Protein AF-A0A2H0QJV2-F1 (afdb_monomer_lite)

Foldseek 3Di:
DPPVVVVVVVVVVVVPPPDQPLVRLQVVLLVVLVVCVVVLVLVVNLVSLPVSPDDLQDLSSLLSNLSSLLSQLVDDPVQCVPPQVVQQDPDQLCRLLSLLLRPSQDDDDQCPSSLVSLVVSLCSLQQGPNRPHGFLVVVVVRDPPVSNLVSLVSSLSSLSNSSSNLCVQFQLQANSSAGPRVPDQAQASAQDDDPLLQVLLCVVCVGSSNGSPGHTDVQLVVVDPLSVQLSLLVNLLSVLSSLRSLLSHDDDDDPCPRSVVSSVVLLVQLQVQVVHPDVSSNDNDSVVSSPDDPNSSSSCRSRRVRSSRD

Structure (mmCIF, N/CA/C/O backbone):
data_AF-A0A2H0QJV2-F1
#
_entry.id   AF-A0A2H0QJV2-F1
#
loop_
_atom_site.group_PDB
_atom_site.id
_atom_site.type_symbol
_atom_site.label_atom_id
_atom_site.label_alt_id
_atom_site.label_comp_id
_atom_site.label_asym_id
_atom_site.label_entity_id
_atom_site.label_seq_id
_atom_site.pdbx_PDB_ins_code
_atom_site.Cartn_x
_atom_site.Cartn_y
_atom_site.Cartn_z
_atom_site.occupancy
_atom_site.B_iso_or_equiv
_atom_site.auth_seq_id
_atom_site.auth_comp_id
_atom_site.auth_asym_id
_atom_site.auth_atom_id
_atom_site.pdbx_PDB_model_num
ATOM 1 N N . MET A 1 1 ? -56.508 -7.329 48.143 1.00 48.25 1 MET A N 1
ATOM 2 C CA . MET A 1 1 ? -56.045 -6.424 47.061 1.00 48.25 1 MET A CA 1
ATOM 3 C C . MET A 1 1 ? -54.556 -6.032 47.133 1.00 48.25 1 MET A C 1
ATOM 5 O O . MET A 1 1 ? -54.129 -5.248 46.303 1.00 48.25 1 MET A O 1
ATOM 9 N N . LYS A 1 2 ? -53.738 -6.578 48.056 1.00 47.75 2 LYS A N 1
ATOM 10 C CA . LYS A 1 2 ? -52.310 -6.207 48.200 1.00 47.75 2 LYS A CA 1
ATOM 11 C C . LYS A 1 2 ? -51.319 -7.095 47.426 1.00 47.75 2 LYS A C 1
ATOM 13 O O . LYS A 1 2 ? -50.201 -6.670 47.196 1.00 47.75 2 LYS A O 1
ATOM 18 N N . LEU A 1 3 ? -51.737 -8.281 46.971 1.00 45.06 3 LEU A N 1
ATOM 19 C CA . LEU A 1 3 ? -50.856 -9.247 46.293 1.00 45.06 3 LEU A CA 1
ATOM 20 C C . LEU A 1 3 ? -50.661 -8.968 44.786 1.00 45.06 3 LEU A C 1
ATOM 22 O O . LEU A 1 3 ? -49.689 -9.423 44.195 1.00 45.06 3 LEU A O 1
ATOM 26 N N . LYS A 1 4 ? -51.567 -8.199 44.159 1.00 46.44 4 LYS A N 1
ATOM 27 C CA . LYS A 1 4 ? -51.507 -7.881 42.718 1.00 46.44 4 LYS A CA 1
ATOM 28 C C . LYS A 1 4 ? -50.523 -6.751 42.377 1.00 46.44 4 LYS A C 1
ATOM 30 O O . LYS A 1 4 ? -49.957 -6.777 41.292 1.00 46.44 4 LYS A O 1
ATOM 35 N N . CYS A 1 5 ? -50.265 -5.807 43.289 1.00 51.41 5 CYS A N 1
ATOM 36 C CA . CYS A 1 5 ? -49.299 -4.726 43.039 1.00 51.41 5 CYS A CA 1
ATOM 37 C C . CYS A 1 5 ? -47.837 -5.177 43.195 1.00 51.41 5 CYS A C 1
ATOM 39 O O . CYS A 1 5 ? -46.973 -4.678 42.482 1.00 51.41 5 CYS A O 1
ATOM 41 N N . THR A 1 6 ? -47.548 -6.147 44.069 1.00 54.22 6 THR A N 1
ATOM 42 C CA . THR A 1 6 ? -46.176 -6.639 44.302 1.00 54.22 6 THR A CA 1
ATOM 43 C C . THR A 1 6 ? -45.649 -7.470 43.128 1.00 54.22 6 THR A C 1
ATOM 45 O O . THR A 1 6 ? -44.473 -7.388 42.789 1.00 54.22 6 THR A O 1
ATOM 48 N N . LEU A 1 7 ? -46.532 -8.215 42.455 1.00 52.41 7 LEU A N 1
ATOM 49 C CA . LEU A 1 7 ? -46.199 -9.007 41.264 1.00 52.41 7 LEU A CA 1
ATOM 50 C C . LEU A 1 7 ? -45.962 -8.128 40.025 1.00 52.41 7 LEU A C 1
ATOM 52 O O . LEU A 1 7 ? -45.094 -8.439 39.216 1.00 52.41 7 LEU A O 1
ATOM 56 N N . LEU A 1 8 ? -46.668 -6.996 39.914 1.00 52.66 8 LEU A N 1
ATOM 57 C CA . LEU A 1 8 ? -46.455 -6.026 38.835 1.00 52.66 8 LEU A CA 1
ATOM 58 C C . LEU A 1 8 ? -45.115 -5.278 38.990 1.00 52.66 8 LEU A C 1
ATOM 60 O O . LEU A 1 8 ? -44.446 -5.002 38.000 1.00 52.66 8 LEU A O 1
ATOM 64 N N . PHE A 1 9 ? -44.687 -5.006 40.230 1.00 53.28 9 PHE A N 1
ATOM 65 C CA . PHE A 1 9 ? -43.415 -4.327 40.517 1.00 53.28 9 PHE A CA 1
ATOM 66 C C . PHE A 1 9 ? -42.190 -5.243 40.319 1.00 53.28 9 PHE A C 1
ATOM 68 O O . PHE A 1 9 ? -41.144 -4.784 39.866 1.00 53.28 9 PHE A O 1
ATOM 75 N N . GLY A 1 10 ? -42.327 -6.552 40.576 1.00 56.06 10 GLY A N 1
ATOM 76 C CA . GLY A 1 10 ? -41.292 -7.553 40.270 1.00 56.06 10 GLY A CA 1
ATOM 77 C C . GLY A 1 10 ? -41.125 -7.841 38.770 1.00 56.06 10 GLY A C 1
ATOM 78 O O . GLY A 1 10 ? -40.015 -8.127 38.318 1.00 56.06 10 GLY A O 1
ATOM 79 N N . LEU A 1 11 ? -42.201 -7.704 37.983 1.00 53.75 11 LEU A N 1
ATOM 80 C CA . LEU A 1 11 ? -42.167 -7.863 36.523 1.00 53.75 11 LEU A CA 1
ATOM 81 C C . LEU A 1 11 ? -41.528 -6.651 35.814 1.00 53.75 11 LEU A C 1
ATOM 83 O O . LEU A 1 11 ? -40.844 -6.812 34.809 1.00 53.75 11 LEU A O 1
ATOM 87 N N . LEU A 1 12 ? -41.689 -5.436 36.359 1.00 54.09 12 LEU A N 1
ATOM 88 C CA . LEU A 1 12 ? -41.006 -4.241 35.839 1.00 54.09 12 LEU A CA 1
ATOM 89 C C . LEU A 1 12 ? -39.487 -4.268 36.089 1.00 54.09 12 LEU A C 1
ATOM 91 O O . LEU A 1 12 ? -38.729 -3.780 35.255 1.00 54.09 12 LEU A O 1
ATOM 95 N N . PHE A 1 13 ? -39.028 -4.879 37.187 1.00 54.81 13 PHE A N 1
ATOM 96 C CA . PHE A 1 13 ? -37.593 -5.028 37.479 1.00 54.81 13 PHE A CA 1
ATOM 97 C C . PHE A 1 13 ? -36.901 -6.114 36.642 1.00 54.81 13 PHE A C 1
ATOM 99 O O . PHE A 1 13 ? -35.691 -6.056 36.455 1.00 54.81 13 PHE A O 1
ATOM 106 N N . SER A 1 14 ? -37.650 -7.076 36.095 1.00 50.66 14 SER A N 1
ATOM 107 C CA . SER A 1 14 ? -37.108 -8.116 35.204 1.00 50.66 14 SER A CA 1
ATOM 108 C C . SER A 1 14 ? -36.988 -7.664 33.741 1.00 50.66 14 SER A C 1
ATOM 110 O O . SER A 1 14 ? -36.306 -8.318 32.955 1.00 50.66 14 SER A O 1
ATOM 112 N N . LEU A 1 15 ? -37.579 -6.515 33.384 1.00 50.22 15 LEU A N 1
ATOM 113 C CA . LEU A 1 15 ? -37.383 -5.849 32.090 1.00 50.22 15 LEU A CA 1
ATOM 114 C C . LEU A 1 15 ? -36.175 -4.893 32.085 1.00 50.22 15 LEU A C 1
ATOM 116 O O . LEU A 1 15 ? -35.698 -4.525 31.015 1.00 50.22 15 LEU A O 1
ATOM 120 N N . LEU A 1 16 ? -35.615 -4.565 33.256 1.00 50.91 16 LEU A N 1
ATOM 121 C CA . LEU A 1 16 ? -34.292 -3.943 33.408 1.00 50.91 16 LEU A CA 1
ATOM 122 C C . LEU A 1 16 ? -33.198 -5.022 33.392 1.00 50.91 16 LEU A C 1
ATOM 124 O O . LEU A 1 16 ? -32.362 -5.105 34.288 1.00 50.91 16 LEU A O 1
ATOM 128 N N . SER A 1 17 ? -33.243 -5.892 32.381 1.00 46.88 17 SER A N 1
ATOM 129 C CA . SER A 1 17 ? -32.180 -6.854 32.107 1.00 46.88 17 SER A CA 1
ATOM 130 C C . SER A 1 17 ? -30.835 -6.120 32.074 1.00 46.88 17 SER A C 1
ATOM 132 O O . SER A 1 17 ? -30.592 -5.298 31.192 1.00 46.88 17 SER A O 1
ATOM 134 N N . CYS A 1 18 ? -29.963 -6.429 33.039 1.00 56.84 18 CYS A N 1
ATOM 135 C CA . CYS A 1 18 ? -28.553 -6.037 33.105 1.00 56.84 18 CYS A CA 1
ATOM 136 C C . CYS A 1 18 ? -27.714 -6.697 31.988 1.00 56.84 18 CYS A C 1
ATOM 138 O O . CYS A 1 18 ? -26.641 -7.242 32.242 1.00 56.84 18 CYS A O 1
ATOM 140 N N . GLY A 1 19 ? -28.204 -6.712 30.749 1.00 58.69 19 GLY A N 1
ATOM 141 C CA . GLY A 1 19 ? -27.398 -7.065 29.591 1.00 58.69 19 GLY A CA 1
ATOM 142 C C . GLY A 1 19 ? -26.447 -5.916 29.274 1.00 58.69 19 GLY A C 1
ATOM 143 O O . GLY A 1 19 ? -26.874 -4.764 29.219 1.00 58.69 19 GLY A O 1
ATOM 144 N N . ALA A 1 20 ? -25.162 -6.215 29.056 1.00 69.12 20 ALA A N 1
ATOM 145 C CA . ALA A 1 20 ? -24.225 -5.224 28.533 1.00 69.12 20 ALA A CA 1
ATOM 146 C C . ALA A 1 20 ? -24.828 -4.570 27.279 1.00 69.12 20 ALA A C 1
ATOM 148 O O . ALA A 1 20 ? -25.315 -5.277 26.387 1.00 69.12 20 ALA A O 1
ATOM 149 N N . SER A 1 21 ? -24.814 -3.235 27.222 1.00 85.19 21 SER A N 1
ATOM 150 C CA . SER A 1 21 ? -25.291 -2.505 26.047 1.00 85.19 21 SER A CA 1
ATOM 151 C C . SER A 1 21 ? -24.511 -2.946 24.805 1.00 85.19 21 SER A C 1
ATOM 153 O O . SER A 1 21 ? -23.374 -3.413 24.905 1.00 85.19 21 SER A O 1
ATOM 155 N N . ASN A 1 22 ? -25.098 -2.792 23.616 1.00 87.88 22 ASN A N 1
ATOM 156 C CA . ASN A 1 22 ? -24.396 -3.117 22.368 1.00 87.88 22 ASN A CA 1
ATOM 157 C C . ASN A 1 22 ? -23.064 -2.361 22.260 1.00 87.88 22 ASN A C 1
ATOM 159 O O . ASN A 1 22 ? -22.055 -2.938 21.869 1.00 87.88 22 ASN A O 1
ATOM 163 N N . GLU A 1 23 ? -23.036 -1.105 22.705 1.00 90.62 23 GLU A N 1
ATOM 164 C CA . GLU A 1 23 ? -21.814 -0.307 22.771 1.00 90.62 23 GLU A CA 1
ATOM 165 C C . GLU A 1 23 ? -20.764 -0.921 23.711 1.00 90.62 23 GLU A C 1
ATOM 167 O O . GLU A 1 23 ? -19.587 -0.994 23.359 1.00 90.62 23 GLU A O 1
ATOM 172 N N . GLN A 1 24 ? -21.177 -1.417 24.881 1.00 92.50 24 GLN A N 1
ATOM 173 C CA . GLN A 1 24 ? -20.267 -2.071 25.821 1.00 92.50 24 GLN A CA 1
ATOM 174 C C . GLN A 1 24 ? -19.713 -3.386 25.260 1.00 92.50 24 GLN A C 1
ATOM 176 O O . GLN A 1 24 ? -18.537 -3.681 25.456 1.00 92.50 24 GLN A O 1
ATOM 181 N N . LYS A 1 25 ? -20.528 -4.156 24.528 1.00 94.19 25 LYS A N 1
ATOM 182 C CA . LYS A 1 25 ? -20.073 -5.377 23.845 1.00 94.19 25 LYS A CA 1
ATOM 183 C C . LYS A 1 25 ? -19.025 -5.067 22.780 1.00 94.19 25 LYS A C 1
ATOM 185 O O . LYS A 1 25 ? -17.995 -5.729 22.748 1.00 94.19 25 LYS A O 1
ATOM 190 N N . ILE A 1 26 ? -19.253 -4.035 21.965 1.00 97.12 26 ILE A N 1
ATOM 191 C CA . ILE A 1 26 ? -18.293 -3.594 20.943 1.00 97.12 26 ILE A CA 1
ATOM 192 C C . ILE A 1 26 ? -16.978 -3.155 21.596 1.00 97.12 26 ILE A C 1
ATOM 194 O O . ILE A 1 26 ? -15.913 -3.583 21.163 1.00 97.12 26 ILE A O 1
ATOM 198 N N . LYS A 1 27 ? -17.033 -2.344 22.662 1.00 97.00 27 LYS A N 1
ATOM 199 C CA . LYS A 1 27 ? -15.830 -1.915 23.397 1.00 97.00 27 LYS A CA 1
ATOM 200 C C . LYS A 1 27 ? -15.050 -3.103 23.963 1.00 97.00 27 LYS A C 1
ATOM 202 O O . LYS A 1 27 ? -13.842 -3.170 23.763 1.00 97.00 27 LYS A O 1
ATOM 207 N N . ASN A 1 28 ? -15.738 -4.051 24.598 1.00 97.06 28 ASN A N 1
ATOM 208 C CA . ASN A 1 28 ? -15.111 -5.255 25.140 1.00 97.06 28 ASN A CA 1
ATOM 209 C C . ASN A 1 28 ? -14.465 -6.114 24.040 1.00 97.06 28 ASN A C 1
ATOM 211 O O . ASN A 1 28 ? -13.333 -6.552 24.195 1.00 97.06 28 ASN A O 1
ATOM 215 N N . SER A 1 29 ? -15.150 -6.301 22.909 1.00 98.25 29 SER A N 1
ATOM 216 C CA . SER A 1 29 ? -14.620 -7.041 21.756 1.00 98.25 29 SER A CA 1
ATOM 217 C C . SER A 1 29 ? -13.355 -6.386 21.187 1.00 98.25 29 SER A C 1
ATOM 219 O O . SER A 1 29 ? -12.359 -7.065 20.947 1.00 98.25 29 SER A O 1
ATOM 221 N N . ILE A 1 30 ? -13.328 -5.052 21.079 1.00 98.44 30 ILE A N 1
ATOM 222 C CA . ILE A 1 30 ? -12.124 -4.300 20.692 1.00 98.44 30 ILE A CA 1
ATOM 223 C C . ILE A 1 30 ? -10.978 -4.541 21.687 1.00 98.44 30 ILE A C 1
ATOM 225 O O . ILE A 1 30 ? -9.838 -4.751 21.277 1.00 98.44 30 ILE A O 1
ATOM 229 N N . GLU A 1 31 ? -11.240 -4.506 22.992 1.00 98.06 31 GLU A N 1
ATOM 230 C CA . GLU A 1 31 ? -10.214 -4.733 24.021 1.00 98.06 31 GLU A CA 1
ATOM 231 C C . GLU A 1 31 ? -9.650 -6.160 23.978 1.00 98.06 31 GLU A C 1
ATOM 233 O O . GLU A 1 31 ? -8.430 -6.340 23.985 1.00 98.06 31 GLU A O 1
ATOM 238 N N . VAL A 1 32 ? -10.519 -7.167 23.858 1.00 98.25 32 VAL A N 1
ATOM 239 C CA . VAL A 1 32 ? -10.117 -8.573 23.714 1.00 98.25 32 VAL A CA 1
ATOM 240 C C . VAL A 1 32 ? -9.310 -8.774 22.431 1.00 98.25 32 VAL A C 1
ATOM 242 O O . VAL A 1 32 ? -8.239 -9.380 22.473 1.00 98.25 32 VAL A O 1
ATOM 245 N N . ALA A 1 33 ? -9.759 -8.213 21.307 1.00 98.31 33 ALA A N 1
ATOM 246 C CA . ALA A 1 33 ? -9.036 -8.277 20.043 1.00 98.31 33 ALA A CA 1
ATOM 247 C C . ALA A 1 33 ? -7.637 -7.651 20.149 1.00 98.31 33 ALA A C 1
ATOM 249 O O . ALA A 1 33 ? -6.664 -8.274 19.735 1.00 98.31 33 ALA A O 1
ATOM 250 N N . ASN A 1 34 ? -7.491 -6.480 20.777 1.00 97.38 34 ASN A N 1
ATOM 251 C CA . ASN A 1 34 ? -6.175 -5.866 20.993 1.00 97.38 34 ASN A CA 1
ATOM 252 C C . ASN A 1 34 ? -5.248 -6.743 21.859 1.00 97.38 34 ASN A C 1
ATOM 254 O O . ASN A 1 34 ? -4.055 -6.851 21.572 1.00 97.38 34 ASN A O 1
ATOM 258 N N . ASN A 1 35 ? -5.782 -7.424 22.880 1.00 97.00 35 ASN A N 1
ATOM 259 C CA . ASN A 1 35 ? -5.007 -8.388 23.666 1.00 97.00 35 ASN A CA 1
ATOM 260 C C . ASN A 1 35 ? -4.528 -9.565 22.796 1.00 97.00 35 ASN A C 1
ATOM 262 O O . ASN A 1 35 ? -3.342 -9.899 22.795 1.00 97.00 35 ASN A O 1
ATOM 266 N N . LEU A 1 36 ? -5.413 -10.140 21.981 1.00 97.62 36 LEU A N 1
ATOM 267 C CA . LEU A 1 36 ? -5.070 -11.218 21.048 1.00 97.62 36 LEU A CA 1
ATOM 268 C C . LEU A 1 36 ? -3.978 -10.788 20.053 1.00 97.62 36 LEU A C 1
ATOM 270 O O . LEU A 1 36 ? -3.036 -11.543 19.802 1.00 97.62 36 LEU A O 1
ATOM 274 N N . LEU A 1 37 ? -4.037 -9.551 19.551 1.00 96.06 37 LEU A N 1
ATOM 275 C CA . LEU A 1 37 ? -3.018 -9.001 18.652 1.00 96.06 37 LEU A CA 1
ATOM 276 C C . LEU A 1 37 ? -1.642 -8.865 19.313 1.00 96.06 37 LEU A C 1
ATOM 278 O O . LEU A 1 37 ? -0.636 -9.111 18.649 1.00 96.06 37 LEU A O 1
ATOM 282 N N . SER A 1 38 ? -1.575 -8.594 20.621 1.00 93.31 38 SER A N 1
ATOM 283 C CA . SER A 1 38 ? -0.296 -8.548 21.353 1.00 93.31 38 SER A CA 1
ATOM 284 C C . SER A 1 38 ? 0.466 -9.883 21.345 1.00 93.31 38 SER A C 1
ATOM 286 O O . SER A 1 38 ? 1.683 -9.909 21.515 1.00 93.31 38 SER A O 1
ATOM 288 N N . THR A 1 39 ? -0.235 -10.993 21.091 1.00 93.56 39 THR A N 1
ATOM 289 C CA . THR A 1 39 ? 0.331 -12.349 20.991 1.00 93.56 39 THR A CA 1
ATOM 290 C C . THR A 1 39 ? 0.236 -12.925 19.573 1.00 93.56 39 THR A C 1
ATOM 292 O O . THR A 1 39 ? 0.360 -14.133 19.386 1.00 93.56 39 THR A O 1
ATOM 295 N N . ARG A 1 40 ? 0.035 -12.063 18.561 1.00 94.44 40 ARG A N 1
ATOM 296 C CA . ARG A 1 40 ? -0.117 -12.418 17.136 1.00 94.44 40 ARG A CA 1
ATOM 297 C C . ARG A 1 40 ? -1.240 -13.419 16.832 1.00 94.44 40 ARG A C 1
ATOM 299 O O . ARG A 1 40 ? -1.201 -14.123 15.825 1.00 94.44 40 ARG A O 1
ATOM 306 N N . LYS A 1 41 ? -2.290 -13.464 17.650 1.00 97.56 41 LYS A N 1
ATOM 307 C CA . LYS A 1 41 ? -3.467 -14.310 17.407 1.00 97.56 41 LYS A CA 1
ATOM 308 C C . LYS A 1 41 ? -4.455 -13.634 16.450 1.00 97.56 41 LYS A C 1
ATOM 310 O O . LYS A 1 41 ? -5.597 -13.354 16.809 1.00 97.56 41 LYS A O 1
ATOM 315 N N . CYS A 1 42 ? -4.003 -13.349 15.228 1.00 98.00 42 CYS A N 1
ATOM 316 C CA . CYS A 1 42 ? -4.723 -12.507 14.269 1.00 98.00 42 CYS A CA 1
ATOM 317 C C . CYS A 1 42 ? -6.129 -13.049 13.931 1.00 98.00 42 CYS A C 1
ATOM 319 O O . CYS A 1 42 ? -7.104 -12.305 13.971 1.00 98.00 42 CYS A O 1
ATOM 321 N N . ASP A 1 43 ? -6.262 -14.356 13.668 1.00 98.38 43 ASP A N 1
ATOM 322 C CA . ASP A 1 43 ? -7.557 -14.980 13.339 1.00 98.38 43 ASP A CA 1
ATOM 323 C C . ASP A 1 43 ? -8.523 -15.039 14.534 1.00 98.38 43 ASP A C 1
ATOM 325 O O . ASP A 1 43 ? -9.741 -15.022 14.362 1.00 98.38 43 ASP A O 1
ATOM 329 N N . GLU A 1 44 ? -8.012 -15.138 15.765 1.00 98.62 44 GLU A N 1
ATOM 330 C CA . GLU A 1 44 ? -8.848 -15.020 16.967 1.00 98.62 44 GLU A CA 1
ATOM 331 C C . GLU A 1 44 ? -9.352 -13.580 17.122 1.00 98.62 44 GLU A C 1
ATOM 333 O O . GLU A 1 44 ? -10.532 -13.384 17.399 1.00 98.62 44 GLU A O 1
ATOM 338 N N . ALA A 1 45 ? -8.498 -12.580 16.875 1.00 98.50 45 ALA A N 1
ATOM 339 C CA . ALA A 1 45 ? -8.879 -11.170 16.943 1.00 98.50 45 ALA A CA 1
ATOM 340 C C . ALA A 1 45 ? -9.948 -10.802 15.898 1.00 98.50 45 ALA A C 1
ATOM 342 O O . ALA A 1 45 ? -10.914 -10.117 16.228 1.00 98.50 45 ALA A O 1
ATOM 343 N N . ILE A 1 46 ? -9.818 -11.295 14.659 1.00 98.56 46 ILE A N 1
ATOM 344 C CA . ILE A 1 46 ? -10.835 -11.113 13.608 1.00 98.56 46 ILE A CA 1
ATOM 345 C C . ILE A 1 46 ? -12.169 -11.721 14.047 1.00 98.56 46 ILE A C 1
ATOM 347 O O . ILE A 1 46 ? -13.183 -11.028 14.031 1.00 98.56 46 ILE A O 1
ATOM 351 N N . ARG A 1 47 ? -12.167 -12.981 14.506 1.00 98.56 47 ARG A N 1
ATOM 352 C CA . ARG A 1 47 ? -13.391 -13.664 14.959 1.00 98.56 47 ARG A CA 1
ATOM 353 C C . ARG A 1 47 ? -14.068 -12.943 16.122 1.00 98.56 47 ARG A C 1
ATOM 355 O O . ARG A 1 47 ? -15.293 -12.843 16.145 1.00 98.56 47 ARG A O 1
ATOM 362 N N . GLU A 1 48 ? -13.286 -12.427 17.067 1.00 98.50 48 GLU A N 1
ATOM 363 C CA . GLU A 1 48 ? -13.809 -11.640 18.184 1.00 98.50 48 GLU A CA 1
ATOM 364 C C . GLU A 1 48 ? -14.517 -10.370 17.690 1.00 98.50 48 GLU A C 1
ATOM 366 O O . GLU A 1 48 ? -15.633 -10.085 18.125 1.00 98.50 48 GLU A O 1
ATOM 371 N N . LEU A 1 49 ? -13.918 -9.635 16.746 1.00 98.38 49 LEU A N 1
ATOM 372 C CA . LEU A 1 49 ? -14.494 -8.408 16.179 1.00 98.38 49 LEU A CA 1
ATOM 373 C C . LEU A 1 49 ? -15.719 -8.670 15.300 1.00 98.38 49 LEU A C 1
ATOM 375 O O . LEU A 1 49 ? -16.659 -7.874 15.306 1.00 98.38 49 LEU A O 1
ATOM 379 N N . GLU A 1 50 ? -15.729 -9.771 14.552 1.00 97.81 50 GLU A N 1
ATOM 380 C CA . GLU A 1 50 ? -16.866 -10.181 13.724 1.00 97.81 50 GLU A CA 1
ATOM 381 C C . GLU A 1 50 ? -18.067 -10.622 14.575 1.00 97.81 50 GLU A C 1
ATOM 383 O O . GLU A 1 50 ? -19.212 -10.454 14.152 1.00 97.81 50 GLU A O 1
ATOM 388 N N . SER A 1 51 ? -17.836 -11.105 15.804 1.00 96.94 51 SER A N 1
ATOM 389 C CA . SER A 1 51 ? -18.899 -11.561 16.715 1.00 96.94 51 SER A CA 1
ATOM 390 C C . SER A 1 51 ? -19.888 -10.459 17.127 1.00 96.94 51 SER A C 1
ATOM 392 O O . SER A 1 51 ? -21.041 -10.748 17.451 1.00 96.94 51 SER A O 1
ATOM 394 N N . VAL A 1 52 ? -19.462 -9.190 17.080 1.00 96.44 52 VAL A N 1
ATOM 395 C CA . VAL A 1 52 ? -20.305 -8.017 17.374 1.00 96.44 52 VAL A CA 1
ATOM 396 C C . VAL A 1 52 ? -20.898 -7.372 16.115 1.00 96.44 52 VAL A C 1
ATOM 398 O O . VAL A 1 52 ? -21.579 -6.350 16.209 1.00 96.44 52 VAL A O 1
ATOM 401 N N . GLY A 1 53 ? -20.674 -7.976 14.944 1.00 94.50 53 GLY A N 1
ATOM 402 C CA . GLY A 1 53 ? -21.081 -7.455 13.643 1.00 94.50 53 GLY A CA 1
ATOM 403 C C . GLY A 1 53 ? -20.195 -6.307 13.149 1.00 94.50 53 GLY A C 1
ATOM 404 O O . GLY A 1 53 ? -19.552 -5.603 13.928 1.00 94.50 53 GLY A O 1
ATOM 405 N N . GLN A 1 54 ? -20.178 -6.102 11.831 1.00 93.88 54 GLN A N 1
ATOM 406 C CA . GLN A 1 54 ? -19.346 -5.085 11.184 1.00 93.88 54 GLN A CA 1
ATOM 407 C C . GLN A 1 54 ? -19.698 -3.667 11.662 1.00 93.88 54 GLN A C 1
ATOM 409 O O . GLN A 1 54 ? -20.852 -3.247 11.584 1.00 93.88 54 GLN A O 1
ATOM 414 N N . GLN A 1 55 ? -18.689 -2.903 12.096 1.00 95.88 55 GLN A N 1
ATOM 415 C CA . GLN A 1 55 ? -18.856 -1.520 12.558 1.00 95.88 55 GLN A CA 1
ATOM 416 C C . GLN A 1 55 ? -18.210 -0.537 11.573 1.00 95.88 55 GLN A C 1
ATOM 418 O O . GLN A 1 55 ? -17.094 -0.064 11.772 1.00 95.88 55 GLN A O 1
ATOM 423 N N . THR A 1 56 ? -18.913 -0.197 10.493 1.00 92.50 56 THR A N 1
ATOM 424 C CA . THR A 1 56 ? -18.351 0.603 9.385 1.00 92.50 56 THR A CA 1
ATOM 425 C C . THR A 1 56 ? -18.022 2.053 9.737 1.00 92.50 56 THR A C 1
ATOM 427 O O . THR A 1 56 ? -17.321 2.708 8.975 1.00 92.50 56 THR A O 1
ATOM 430 N N . SER A 1 57 ? -18.536 2.571 10.852 1.00 94.44 57 SER A N 1
ATOM 431 C CA . SER A 1 57 ? -18.361 3.970 11.275 1.00 94.44 57 SER A CA 1
ATOM 432 C C . SER A 1 57 ? -17.768 4.099 12.679 1.00 94.44 57 SER A C 1
ATOM 434 O O . SER A 1 57 ? -17.730 5.194 13.223 1.00 94.44 57 SER A O 1
ATOM 436 N N . ASN A 1 58 ? -17.312 2.996 13.282 1.00 96.94 58 ASN A N 1
ATOM 437 C CA . ASN A 1 58 ? -16.618 3.036 14.566 1.00 96.94 58 ASN A CA 1
ATOM 438 C C . ASN A 1 58 ? -15.102 3.034 14.308 1.00 96.94 58 ASN A C 1
ATOM 440 O O . ASN A 1 58 ? -14.560 1.983 13.959 1.00 96.94 58 ASN A O 1
ATOM 444 N N . PRO A 1 59 ? -14.398 4.164 14.492 1.00 97.38 59 PRO A N 1
ATOM 445 C CA . PRO A 1 59 ? -12.986 4.276 14.128 1.00 97.38 59 PRO A CA 1
ATOM 446 C C . PRO A 1 59 ? -12.098 3.321 14.929 1.00 97.38 59 PRO A C 1
ATOM 448 O O . PRO A 1 59 ? -11.170 2.742 14.377 1.00 97.38 59 PRO A O 1
ATOM 451 N N . ARG A 1 60 ? -12.410 3.076 16.210 1.00 98.00 60 ARG A N 1
ATOM 452 C CA . ARG A 1 60 ? -11.649 2.124 17.035 1.00 98.00 60 ARG A CA 1
ATOM 453 C C . ARG A 1 60 ? -11.817 0.693 16.536 1.00 98.00 60 ARG A C 1
ATOM 455 O O . ARG A 1 60 ? -10.835 -0.033 16.461 1.00 98.00 60 ARG A O 1
ATOM 462 N N . TRP A 1 61 ? -13.039 0.305 16.171 1.00 98.38 61 TRP A N 1
ATOM 463 C CA . TRP A 1 61 ? -13.288 -1.013 15.587 1.00 98.38 61 TRP A CA 1
ATOM 464 C C . TRP A 1 61 ? -12.579 -1.159 14.237 1.00 98.38 61 TRP A C 1
ATOM 466 O O . TRP A 1 61 ? -11.912 -2.162 14.023 1.00 98.38 61 TRP A O 1
ATOM 476 N N . LEU A 1 62 ? -12.657 -0.150 13.360 1.00 98.62 62 LEU A N 1
ATOM 477 C CA . LEU A 1 62 ? -11.995 -0.159 12.049 1.00 98.62 62 LEU A CA 1
ATOM 478 C C . LEU A 1 62 ? -10.474 -0.269 12.170 1.00 98.62 62 LEU A C 1
ATOM 480 O O . LEU A 1 62 ? -9.874 -1.065 11.454 1.00 98.62 62 LEU A O 1
ATOM 484 N N . ILE A 1 63 ? -9.866 0.482 13.094 1.00 98.44 63 ILE A N 1
ATOM 485 C CA . ILE A 1 63 ? -8.432 0.398 13.387 1.00 98.44 63 ILE A CA 1
ATOM 486 C C . ILE A 1 63 ? -8.077 -1.008 13.861 1.00 98.44 63 ILE A C 1
ATOM 488 O O . ILE A 1 63 ? -7.238 -1.650 13.245 1.00 98.44 63 ILE A O 1
ATOM 492 N N . THR A 1 64 ? -8.739 -1.534 14.896 1.00 98.38 64 THR A N 1
ATOM 493 C CA . THR A 1 64 ? -8.397 -2.865 15.425 1.00 98.38 64 THR A CA 1
ATOM 494 C C . THR A 1 64 ? -8.656 -3.976 14.402 1.00 98.38 64 THR A C 1
ATOM 496 O O . THR A 1 64 ? -7.866 -4.912 14.303 1.00 98.38 64 THR A O 1
ATOM 499 N N . TYR A 1 65 ? -9.711 -3.859 13.592 1.00 98.50 65 TYR A N 1
ATOM 500 C CA . TYR A 1 65 ? -10.011 -4.803 12.516 1.00 98.50 65 TYR A CA 1
ATOM 501 C C . TYR A 1 65 ? -8.956 -4.747 11.407 1.00 98.50 65 TYR A C 1
ATOM 503 O O . TYR A 1 65 ? -8.444 -5.786 10.997 1.00 98.50 65 TYR A O 1
ATOM 511 N N . SER A 1 66 ? -8.555 -3.544 10.984 1.00 98.50 66 SER A N 1
ATOM 512 C CA . SER A 1 66 ? -7.440 -3.341 10.055 1.00 98.50 66 SER A CA 1
ATOM 513 C C . SER A 1 66 ? -6.139 -3.932 10.606 1.00 98.50 66 SER A C 1
ATOM 515 O O . SER A 1 66 ? -5.517 -4.751 9.932 1.00 98.50 66 SER A O 1
ATOM 517 N N . SER A 1 67 ? -5.777 -3.637 11.859 1.00 98.00 67 SER A N 1
ATOM 518 C CA . SER A 1 67 ? -4.593 -4.195 12.521 1.00 98.00 67 SER A CA 1
ATOM 519 C C . SER A 1 67 ? -4.621 -5.725 12.592 1.00 98.00 67 SER A C 1
ATOM 521 O O . SER A 1 67 ? -3.573 -6.360 12.489 1.00 98.00 67 SER A O 1
ATOM 523 N N . ALA A 1 68 ? -5.799 -6.343 12.716 1.00 98.25 68 ALA A N 1
ATOM 524 C CA . ALA A 1 68 ? -5.930 -7.797 12.707 1.00 98.25 68 ALA A CA 1
ATOM 525 C C . ALA A 1 68 ? -5.663 -8.418 11.326 1.00 98.25 68 ALA A C 1
ATOM 527 O O . ALA A 1 68 ? -4.979 -9.438 11.242 1.00 98.25 68 ALA A O 1
ATOM 528 N N . TYR A 1 69 ? -6.101 -7.780 10.236 1.00 98.38 69 TYR A N 1
ATOM 529 C CA . TYR A 1 69 ? -5.691 -8.184 8.885 1.00 98.38 69 TYR A CA 1
ATOM 530 C C . TYR A 1 69 ? -4.215 -7.873 8.621 1.00 98.38 69 TYR A C 1
ATOM 532 O O . TYR A 1 69 ? -3.508 -8.710 8.065 1.00 98.38 69 TYR A O 1
ATOM 540 N N . ALA A 1 70 ? -3.701 -6.737 9.093 1.00 97.38 70 ALA A N 1
ATOM 541 C CA . ALA A 1 70 ? -2.286 -6.402 8.959 1.00 97.38 70 ALA A CA 1
ATOM 542 C C . ALA A 1 70 ? -1.396 -7.439 9.672 1.00 97.38 70 ALA A C 1
ATOM 544 O O . ALA A 1 70 ? -0.395 -7.884 9.114 1.00 97.38 70 ALA A O 1
ATOM 545 N N . CYS A 1 71 ? -1.820 -7.910 10.850 1.00 97.00 71 CYS A N 1
ATOM 546 C CA . CYS A 1 71 ? -1.204 -9.017 11.583 1.00 97.00 71 CYS A CA 1
ATOM 547 C C . CYS A 1 71 ? -1.125 -10.297 10.730 1.00 97.00 71 CYS A C 1
ATOM 549 O O . CYS A 1 71 ? -0.063 -10.919 10.666 1.00 97.00 71 CYS A O 1
ATOM 551 N N . LYS A 1 72 ? -2.195 -10.657 9.999 1.00 96.00 72 LYS A N 1
ATOM 552 C CA . LYS A 1 72 ? -2.167 -11.772 9.025 1.00 96.00 72 LYS A CA 1
ATOM 553 C C . LYS A 1 72 ? -1.227 -11.513 7.851 1.00 96.00 72 LYS A C 1
ATOM 555 O O . LYS A 1 72 ? -0.656 -12.443 7.299 1.00 96.00 72 LYS A O 1
ATOM 560 N N . GLY A 1 73 ? -1.050 -10.246 7.500 1.00 93.44 73 GLY A N 1
ATOM 561 C CA . GLY A 1 73 ? -0.058 -9.755 6.550 1.00 93.44 73 GLY A CA 1
ATOM 562 C C . GLY A 1 73 ? 1.396 -9.804 7.032 1.00 93.44 73 GLY A C 1
ATOM 563 O O . GLY A 1 73 ? 2.310 -9.394 6.311 1.00 93.44 73 GLY A O 1
ATOM 564 N N . GLY A 1 74 ? 1.628 -10.260 8.266 1.00 92.38 74 GLY A N 1
ATOM 565 C CA . GLY A 1 74 ? 2.934 -10.285 8.917 1.00 92.38 74 GLY A CA 1
ATOM 566 C C . GLY A 1 74 ? 3.344 -8.961 9.569 1.00 92.38 74 GLY A C 1
ATOM 567 O O . GLY A 1 74 ? 4.373 -8.933 10.249 1.00 92.38 74 GLY A O 1
ATOM 568 N N . PHE A 1 75 ? 2.552 -7.891 9.416 1.00 93.06 75 PHE A N 1
ATOM 569 C CA . PHE A 1 75 ? 2.825 -6.597 10.040 1.00 93.06 75 PHE A CA 1
ATOM 570 C C . PHE A 1 75 ? 2.730 -6.685 11.567 1.00 93.06 75 PHE A C 1
ATOM 572 O O . PHE A 1 75 ? 1.897 -7.387 12.139 1.00 93.06 75 PHE A O 1
ATOM 579 N N . SER A 1 76 ? 3.618 -5.954 12.233 1.00 88.50 76 SER A N 1
ATOM 580 C CA . SER A 1 76 ? 3.753 -5.929 13.684 1.00 88.50 76 SER A CA 1
ATOM 581 C C . SER A 1 76 ? 4.313 -4.576 14.078 1.00 88.50 76 SER A C 1
ATOM 583 O O . SER A 1 76 ? 5.471 -4.294 13.775 1.00 88.50 76 SER A O 1
ATOM 585 N N . GLU A 1 77 ? 3.518 -3.755 14.767 1.00 87.25 77 GLU A N 1
ATOM 586 C CA . GLU A 1 77 ? 3.960 -2.432 15.226 1.00 87.25 77 GLU A CA 1
ATOM 587 C C . GLU A 1 77 ? 5.264 -2.505 16.039 1.00 87.25 77 GLU A C 1
ATOM 589 O O . GLU A 1 77 ? 6.183 -1.752 15.718 1.00 87.25 77 GLU A O 1
ATOM 594 N N . PRO A 1 78 ? 5.445 -3.441 17.001 1.00 89.38 78 PRO A N 1
ATOM 595 C CA . PRO A 1 78 ? 6.717 -3.550 17.714 1.00 89.38 78 PRO A CA 1
ATOM 596 C C . PRO A 1 78 ? 7.910 -3.782 16.783 1.00 89.38 78 PRO A C 1
ATOM 598 O O . PRO A 1 78 ? 8.968 -3.197 16.980 1.00 89.38 78 PRO A O 1
ATOM 601 N N . SER A 1 79 ? 7.742 -4.614 15.752 1.00 89.69 79 SER A N 1
ATOM 602 C CA . SER A 1 79 ? 8.805 -4.900 14.780 1.00 89.69 79 SER A CA 1
ATOM 603 C C . SER A 1 79 ? 9.062 -3.701 13.872 1.00 89.69 79 SER A C 1
ATOM 605 O O . SER A 1 79 ? 10.217 -3.374 13.615 1.00 89.69 79 SER A O 1
ATOM 607 N N . PHE A 1 80 ? 7.997 -3.023 13.446 1.00 91.06 80 PHE A N 1
ATOM 608 C CA . PHE A 1 80 ? 8.070 -1.834 12.612 1.00 91.06 80 PHE A CA 1
ATOM 609 C C . PHE A 1 80 ? 8.851 -0.714 13.311 1.00 91.06 80 PHE A C 1
ATOM 611 O O . PHE A 1 80 ? 9.847 -0.223 12.782 1.00 91.06 80 PHE A O 1
ATOM 618 N N . PHE A 1 81 ? 8.464 -0.367 14.542 1.00 90.31 81 PHE A N 1
ATOM 619 C CA . PHE A 1 81 ? 9.114 0.703 15.300 1.00 90.31 81 PHE A CA 1
ATOM 620 C C . PHE A 1 81 ? 10.515 0.334 15.798 1.00 90.31 81 PHE A C 1
ATOM 622 O O . PHE A 1 81 ? 11.365 1.216 15.890 1.00 90.31 81 PHE A O 1
ATOM 629 N N . ALA A 1 82 ? 10.776 -0.940 16.111 1.00 90.25 82 ALA A N 1
ATOM 630 C CA . ALA A 1 82 ? 12.092 -1.365 16.587 1.00 90.25 82 ALA A CA 1
ATOM 631 C C . ALA A 1 82 ? 13.119 -1.539 15.459 1.00 90.25 82 ALA A C 1
ATOM 633 O O . ALA A 1 82 ? 14.287 -1.215 15.654 1.00 90.25 82 ALA A O 1
ATOM 634 N N . ASN A 1 83 ? 12.701 -2.063 14.300 1.00 91.06 83 ASN A N 1
ATOM 635 C CA . ASN A 1 83 ? 13.633 -2.557 13.281 1.00 91.06 83 ASN A CA 1
ATOM 636 C C . ASN A 1 83 ? 13.518 -1.855 11.925 1.00 91.06 83 ASN A C 1
ATOM 638 O O . ASN A 1 83 ? 14.504 -1.822 11.192 1.00 91.06 83 ASN A O 1
ATOM 642 N N . ASP A 1 84 ? 12.339 -1.349 11.557 1.00 92.00 84 ASP A N 1
ATOM 643 C CA . ASP A 1 84 ? 12.071 -0.925 10.178 1.00 92.00 84 ASP A CA 1
ATOM 644 C C . ASP A 1 84 ? 12.059 0.591 10.013 1.00 92.00 84 ASP A C 1
ATOM 646 O O . ASP A 1 84 ? 12.606 1.100 9.039 1.00 92.00 84 ASP A O 1
ATOM 650 N N . LEU A 1 85 ? 11.546 1.330 10.999 1.00 87.75 85 LEU A N 1
ATOM 651 C CA . LEU A 1 85 ? 11.480 2.791 10.940 1.00 87.75 85 LEU A CA 1
ATOM 652 C C . LEU A 1 85 ? 12.861 3.436 10.727 1.00 87.75 85 LEU A C 1
ATOM 654 O O . LEU A 1 85 ? 12.984 4.399 9.976 1.00 87.75 85 LEU A O 1
ATOM 658 N N . ALA A 1 86 ? 13.907 2.878 11.342 1.00 88.56 86 ALA A N 1
ATOM 659 C CA . ALA A 1 86 ? 15.279 3.370 11.212 1.00 88.56 86 ALA A CA 1
ATOM 660 C C . ALA A 1 86 ? 15.897 3.140 9.821 1.00 88.56 86 ALA A C 1
ATOM 662 O O . ALA A 1 86 ? 16.951 3.700 9.531 1.00 88.56 86 ALA A O 1
ATOM 663 N N . LYS A 1 87 ? 15.274 2.309 8.976 1.00 90.12 87 LYS A N 1
ATOM 664 C CA . LYS A 1 87 ? 15.752 2.035 7.618 1.00 90.12 87 LYS A CA 1
ATOM 665 C C . LYS A 1 87 ? 15.287 3.087 6.623 1.00 90.12 87 LYS A C 1
ATOM 667 O O . LYS A 1 87 ? 15.922 3.208 5.585 1.00 90.12 87 LYS A O 1
ATOM 672 N N . ILE A 1 88 ? 14.214 3.826 6.926 1.00 87.88 88 ILE A N 1
ATOM 673 C CA . ILE A 1 88 ? 13.630 4.810 6.009 1.00 87.88 88 ILE A CA 1
ATOM 674 C C . ILE A 1 88 ? 14.680 5.861 5.645 1.00 87.88 88 ILE A C 1
ATOM 676 O O . ILE A 1 88 ? 15.219 6.547 6.516 1.00 87.88 88 ILE A O 1
ATOM 680 N N . SER A 1 89 ? 14.958 5.983 4.348 1.00 84.25 89 SER A N 1
ATOM 681 C CA . SER A 1 89 ? 15.919 6.958 3.842 1.00 84.25 89 SER A CA 1
ATOM 682 C C . SER A 1 89 ? 15.415 8.387 4.039 1.00 84.25 89 SER A C 1
ATOM 684 O O . SER A 1 89 ? 14.230 8.676 3.875 1.00 84.25 89 SER A O 1
ATOM 686 N N . SER A 1 90 ? 16.335 9.300 4.348 1.00 74.50 90 SER A N 1
ATOM 687 C CA . SER A 1 90 ? 16.081 10.743 4.325 1.00 74.50 90 SER A CA 1
ATOM 688 C C . SER A 1 90 ? 16.289 11.369 2.941 1.00 74.50 90 SER A C 1
ATOM 690 O O . SER A 1 90 ? 15.998 12.552 2.767 1.00 74.50 90 SER A O 1
ATOM 692 N N . ALA A 1 91 ? 16.797 10.605 1.967 1.00 73.06 91 ALA A N 1
ATOM 693 C CA . ALA A 1 91 ? 16.946 11.035 0.582 1.00 73.06 91 ALA A CA 1
ATOM 694 C C . ALA A 1 91 ? 15.658 10.765 -0.213 1.00 73.06 91 ALA A C 1
ATOM 696 O O . ALA A 1 91 ? 15.028 9.720 -0.047 1.00 73.06 91 ALA A O 1
ATOM 697 N N . ASN A 1 92 ? 15.277 11.703 -1.085 1.00 65.81 92 ASN A N 1
ATOM 698 C CA . ASN A 1 92 ? 14.020 11.635 -1.840 1.00 65.81 92 ASN A CA 1
ATOM 699 C C . ASN A 1 92 ? 13.962 10.428 -2.794 1.00 65.81 92 ASN A C 1
ATOM 701 O O . ASN A 1 92 ? 12.907 9.823 -2.945 1.00 65.81 92 ASN A O 1
ATOM 705 N N . ASP A 1 93 ? 15.089 10.078 -3.406 1.00 70.06 93 ASP A N 1
ATOM 706 C CA . ASP A 1 93 ? 15.286 8.952 -4.329 1.00 70.06 93 ASP A CA 1
ATOM 707 C C . ASP A 1 93 ? 15.547 7.613 -3.616 1.00 70.06 93 ASP A C 1
ATOM 709 O O . ASP A 1 93 ? 15.356 6.546 -4.189 1.00 70.06 93 ASP A O 1
ATOM 713 N N . GLY A 1 94 ? 15.937 7.652 -2.340 1.00 79.25 94 GLY A N 1
ATOM 714 C CA . GLY A 1 94 ? 16.174 6.458 -1.529 1.00 79.25 94 GLY A CA 1
ATOM 715 C C . GLY A 1 94 ? 14.946 5.949 -0.773 1.00 79.25 94 GLY A C 1
ATOM 716 O O . GLY A 1 94 ? 15.036 4.916 -0.105 1.00 79.25 94 GLY A O 1
ATOM 717 N N . LEU A 1 95 ? 13.812 6.664 -0.812 1.00 86.25 95 LEU A N 1
ATOM 718 C CA . LEU A 1 95 ? 12.636 6.303 -0.020 1.00 86.25 95 LEU A CA 1
ATOM 719 C C . LEU A 1 95 ? 12.116 4.917 -0.402 1.00 86.25 95 LEU A C 1
ATOM 721 O O . LEU A 1 95 ? 12.044 4.058 0.471 1.00 86.25 95 LEU A O 1
ATOM 725 N N . ILE A 1 96 ? 11.786 4.677 -1.676 1.00 90.19 96 ILE A N 1
ATOM 726 C CA . ILE A 1 96 ? 11.181 3.405 -2.102 1.00 90.19 96 ILE A CA 1
ATOM 727 C C . ILE A 1 96 ? 12.132 2.238 -1.829 1.00 90.19 96 ILE A C 1
ATOM 729 O O . ILE A 1 96 ? 11.730 1.268 -1.182 1.00 90.19 96 ILE A O 1
ATOM 733 N N . GLY A 1 97 ? 13.400 2.375 -2.228 1.00 92.25 97 GLY A N 1
ATOM 734 C CA . GLY A 1 97 ? 14.431 1.370 -1.974 1.00 92.25 97 GLY A CA 1
ATOM 735 C C . GLY A 1 97 ? 14.556 1.025 -0.489 1.00 92.25 97 GLY A C 1
ATOM 736 O O . GLY A 1 97 ? 14.589 -0.148 -0.119 1.00 92.25 97 GLY A O 1
ATOM 737 N N . SER A 1 98 ? 14.485 2.019 0.400 1.00 93.69 98 SER A N 1
ATOM 738 C CA . SER A 1 98 ? 14.547 1.778 1.845 1.00 93.69 98 SER A CA 1
ATOM 739 C C . SER A 1 98 ? 13.371 0.976 2.417 1.00 93.69 98 SER A C 1
ATOM 741 O O . SER A 1 98 ? 13.554 0.222 3.375 1.00 93.69 98 SER A O 1
ATOM 743 N N . LEU A 1 99 ? 12.176 1.072 1.821 1.00 94.62 99 LEU A N 1
ATOM 744 C CA . LEU A 1 99 ? 11.012 0.286 2.253 1.00 94.62 99 LEU A CA 1
ATOM 745 C C . LEU A 1 99 ? 11.192 -1.198 1.928 1.00 94.62 99 LEU A C 1
ATOM 747 O O . LEU A 1 99 ? 10.717 -2.062 2.666 1.00 94.62 99 LEU A O 1
ATOM 751 N N . THR A 1 100 ? 11.917 -1.519 0.855 1.00 95.25 100 THR A N 1
ATOM 752 C CA . THR A 1 100 ? 12.216 -2.912 0.482 1.00 95.25 100 THR A CA 1
ATOM 753 C C . THR A 1 100 ? 13.075 -3.627 1.532 1.00 95.25 100 THR A C 1
ATOM 755 O O . THR A 1 100 ? 13.064 -4.852 1.610 1.00 95.25 100 THR A O 1
ATOM 758 N N . LEU A 1 101 ? 13.750 -2.872 2.406 1.00 95.12 101 LEU A N 1
ATOM 759 C CA . LEU A 1 101 ? 14.570 -3.398 3.495 1.00 95.12 101 LEU A CA 1
ATOM 760 C C . LEU A 1 101 ? 13.779 -3.733 4.762 1.00 95.12 101 LEU A C 1
ATOM 762 O O . LEU A 1 101 ? 14.363 -4.231 5.732 1.00 95.12 101 LEU A O 1
ATOM 766 N N . PHE A 1 102 ? 12.478 -3.435 4.822 1.00 95.25 102 PHE A N 1
ATOM 767 C CA . PHE A 1 102 ? 11.688 -3.758 6.007 1.00 95.25 102 PHE A CA 1
ATOM 768 C C . PHE A 1 102 ? 11.672 -5.265 6.260 1.00 95.25 102 PHE A C 1
ATOM 770 O O . PHE A 1 102 ? 11.713 -6.086 5.348 1.00 95.25 102 PHE A O 1
ATOM 777 N N . SER A 1 103 ? 11.574 -5.634 7.533 1.00 92.56 103 SER A N 1
ATOM 778 C CA . SER A 1 103 ? 11.616 -7.015 8.018 1.00 92.56 103 SER A CA 1
ATOM 779 C C . SER A 1 103 ? 10.537 -7.922 7.421 1.00 92.56 103 SER A C 1
ATOM 781 O O . SER A 1 103 ? 10.639 -9.142 7.503 1.00 92.56 103 SER A O 1
ATOM 783 N N . THR A 1 104 ? 9.507 -7.326 6.824 1.00 90.19 104 THR A N 1
ATOM 784 C CA . THR A 1 104 ? 8.375 -8.010 6.199 1.00 90.19 104 THR A CA 1
ATOM 785 C C . THR A 1 104 ? 8.308 -7.792 4.690 1.00 90.19 104 THR A C 1
ATOM 787 O O . THR A 1 104 ? 7.387 -8.298 4.068 1.00 90.19 104 THR A O 1
ATOM 790 N N . SER A 1 105 ? 9.252 -7.082 4.069 1.00 91.50 105 SER A N 1
ATOM 791 C CA . SER A 1 105 ? 9.181 -6.774 2.633 1.00 91.50 105 SER A CA 1
ATOM 792 C C . SER A 1 105 ? 9.462 -7.979 1.737 1.00 91.50 105 SER A C 1
ATOM 794 O O . SER A 1 105 ? 8.925 -8.047 0.635 1.00 91.50 105 SER A O 1
ATOM 796 N N . SER A 1 106 ? 10.219 -8.973 2.213 1.00 88.25 106 SER A N 1
ATOM 797 C CA . SER A 1 106 ? 10.496 -10.174 1.426 1.00 88.25 106 SER A CA 1
ATOM 798 C C . SER A 1 106 ? 9.210 -10.942 1.100 1.00 88.25 106 SER A C 1
ATOM 800 O O . SER A 1 106 ? 8.441 -11.302 2.000 1.00 88.25 106 SER A O 1
ATOM 802 N N . THR A 1 107 ? 8.991 -11.217 -0.181 1.00 86.31 107 THR A N 1
ATOM 803 C CA . THR A 1 107 ? 7.890 -12.036 -0.701 1.00 86.31 107 THR A CA 1
ATOM 804 C C . THR A 1 107 ? 8.378 -12.751 -1.956 1.00 86.31 107 THR A C 1
ATOM 806 O O . THR A 1 107 ? 9.237 -12.235 -2.664 1.00 86.31 107 THR A O 1
ATOM 809 N N . ASP A 1 108 ? 7.867 -13.948 -2.206 1.00 79.56 108 ASP A N 1
ATOM 810 C CA . ASP A 1 108 ? 8.284 -14.840 -3.294 1.00 79.56 108 ASP A CA 1
ATOM 811 C C . ASP A 1 108 ? 7.300 -14.863 -4.472 1.00 79.56 108 ASP A C 1
ATOM 813 O O . ASP A 1 108 ? 7.604 -15.416 -5.529 1.00 79.56 108 ASP A O 1
ATOM 817 N N . GLY A 1 109 ? 6.133 -14.241 -4.310 1.00 82.12 109 GLY A N 1
ATOM 818 C CA . GLY A 1 109 ? 5.101 -14.200 -5.332 1.00 82.12 109 GLY A CA 1
ATOM 819 C C . GLY A 1 109 ? 4.356 -12.870 -5.398 1.00 82.12 109 GLY A C 1
ATOM 820 O O . GLY A 1 109 ? 4.274 -12.141 -4.396 1.00 82.12 109 GLY A O 1
ATOM 821 N N . PRO A 1 110 ? 3.743 -12.578 -6.560 1.00 71.75 110 PRO A N 1
ATOM 822 C CA . PRO A 1 110 ? 2.851 -11.446 -6.699 1.00 71.75 110 PRO A CA 1
ATOM 823 C C . PRO A 1 110 ? 1.588 -11.735 -5.886 1.00 71.75 110 PRO A C 1
ATOM 825 O O . PRO A 1 110 ? 0.980 -12.795 -6.030 1.00 71.75 110 PRO A O 1
ATOM 828 N N . PHE A 1 111 ? 1.167 -10.787 -5.049 1.00 74.88 111 PHE A N 1
ATOM 829 C CA . PHE A 1 111 ? -0.080 -10.908 -4.284 1.00 74.88 111 PHE A CA 1
ATOM 830 C C . PHE A 1 111 ? -0.154 -12.165 -3.400 1.00 74.88 111 PHE A C 1
ATOM 832 O O . PHE A 1 111 ? -1.193 -12.825 -3.342 1.00 74.88 111 PHE A O 1
ATOM 839 N N . SER A 1 112 ? 0.937 -12.488 -2.694 1.00 86.62 112 SER A N 1
ATOM 840 C CA . SER A 1 112 ? 0.938 -13.506 -1.635 1.00 86.62 112 SER A CA 1
ATOM 841 C C . SER A 1 112 ? -0.222 -13.308 -0.649 1.00 86.62 112 SER A C 1
ATOM 843 O O . SER A 1 112 ? -0.818 -12.229 -0.551 1.00 86.62 112 SER A O 1
ATOM 845 N N . THR A 1 113 ? -0.555 -14.349 0.118 1.00 90.69 113 THR A N 1
ATOM 846 C CA . THR A 1 113 ? -1.642 -14.265 1.112 1.00 90.69 113 THR A CA 1
ATOM 847 C C . THR A 1 113 ? -1.401 -13.105 2.082 1.00 90.69 113 THR A C 1
ATOM 849 O O . THR A 1 113 ? -2.327 -12.392 2.466 1.00 90.69 113 THR A O 1
ATOM 852 N N . GLU A 1 114 ? -0.147 -12.864 2.438 1.00 91.25 114 GLU A N 1
ATOM 853 C CA . GLU A 1 114 ? 0.302 -11.762 3.272 1.00 91.25 114 GLU A CA 1
ATOM 854 C C . GLU A 1 114 ? 0.038 -10.407 2.606 1.00 91.25 114 GLU A C 1
ATOM 856 O O . GLU A 1 114 ? -0.543 -9.519 3.234 1.00 91.25 114 GLU A O 1
ATOM 861 N N . TYR A 1 115 ? 0.394 -10.259 1.325 1.00 90.94 115 TYR A N 1
ATOM 862 C CA . TYR A 1 115 ? 0.113 -9.047 0.553 1.00 90.94 115 TYR A CA 1
ATOM 863 C C . TYR A 1 115 ? -1.392 -8.768 0.475 1.00 90.94 115 TYR A C 1
ATOM 865 O O . TYR A 1 115 ? -1.821 -7.635 0.685 1.00 90.94 115 TYR A O 1
ATOM 873 N N . ALA A 1 116 ? -2.210 -9.789 0.203 1.00 92.81 116 ALA A N 1
ATOM 874 C CA . ALA A 1 116 ? -3.662 -9.645 0.128 1.00 92.81 116 ALA A CA 1
ATOM 875 C C . ALA A 1 116 ? -4.267 -9.224 1.479 1.00 92.81 116 ALA A C 1
ATOM 877 O O . ALA A 1 116 ? -5.172 -8.391 1.527 1.00 92.81 116 ALA A O 1
ATOM 878 N N . ASN A 1 117 ? -3.743 -9.747 2.592 1.00 95.88 117 ASN A N 1
ATOM 879 C CA . ASN A 1 117 ? -4.176 -9.345 3.929 1.00 95.88 117 ASN A CA 1
ATOM 880 C C . ASN A 1 117 ? -3.773 -7.899 4.270 1.00 95.88 117 ASN A C 1
ATOM 882 O O . ASN A 1 117 ? -4.578 -7.177 4.855 1.00 95.88 117 ASN A O 1
ATOM 886 N N . LEU A 1 118 ? -2.581 -7.439 3.874 1.00 94.81 118 LEU A N 1
ATOM 887 C CA . LEU A 1 118 ? -2.181 -6.032 4.035 1.00 94.81 118 LEU A CA 1
ATOM 888 C C . LEU A 1 118 ? -3.017 -5.092 3.166 1.00 94.81 118 LEU A C 1
ATOM 890 O O . LEU A 1 118 ? -3.467 -4.053 3.646 1.00 94.81 118 LEU A O 1
ATOM 894 N N . GLN A 1 119 ? -3.285 -5.481 1.920 1.00 94.75 119 GLN A N 1
ATOM 895 C CA . GLN A 1 119 ? -4.183 -4.747 1.034 1.00 94.75 119 GLN A CA 1
ATOM 896 C C . GLN A 1 119 ? -5.574 -4.619 1.666 1.00 94.75 119 GLN A C 1
ATOM 898 O O . GLN A 1 119 ? -6.124 -3.522 1.757 1.00 94.75 119 GLN A O 1
ATOM 903 N N . ARG A 1 120 ? -6.111 -5.720 2.205 1.00 96.38 120 ARG A N 1
ATOM 904 C CA . ARG A 1 120 ? -7.389 -5.715 2.920 1.00 96.38 120 ARG A CA 1
ATOM 905 C C . ARG A 1 120 ? -7.363 -4.801 4.146 1.00 96.38 120 ARG A C 1
ATOM 907 O O . ARG A 1 120 ? -8.327 -4.074 4.383 1.00 96.38 120 ARG A O 1
ATOM 914 N N . ALA A 1 121 ? -6.275 -4.826 4.913 1.00 97.62 121 ALA A N 1
ATOM 915 C CA . ALA A 1 121 ? -6.085 -3.957 6.067 1.00 97.62 121 ALA A CA 1
ATOM 916 C C . ALA A 1 121 ? -6.116 -2.470 5.676 1.00 97.62 121 ALA A C 1
ATOM 918 O O . ALA A 1 121 ? -6.794 -1.683 6.340 1.00 97.62 121 ALA A O 1
ATOM 919 N N . LEU A 1 122 ? -5.449 -2.095 4.579 1.00 96.69 122 LEU A N 1
ATOM 920 C CA . LEU A 1 122 ? -5.494 -0.738 4.030 1.00 96.69 122 LEU A CA 1
ATOM 921 C C . LEU A 1 122 ? -6.900 -0.347 3.596 1.00 96.69 122 LEU A C 1
ATOM 923 O O . LEU A 1 122 ? -7.395 0.702 3.994 1.00 96.69 122 LEU A O 1
ATOM 927 N N . GLU A 1 123 ? -7.572 -1.196 2.824 1.00 96.06 123 GLU A N 1
ATOM 928 C CA . GLU A 1 123 ? -8.907 -0.904 2.297 1.00 96.06 123 GLU A CA 1
ATOM 929 C C . GLU A 1 123 ? -9.937 -0.636 3.398 1.00 96.06 123 GLU A C 1
ATOM 931 O O . GLU A 1 123 ? -10.777 0.248 3.238 1.00 96.06 123 GLU A O 1
ATOM 936 N N . ILE A 1 124 ? -9.841 -1.327 4.541 1.00 97.50 124 ILE A N 1
ATOM 937 C CA . ILE A 1 124 ? -10.690 -1.072 5.719 1.00 97.50 124 ILE A CA 1
ATOM 938 C C . ILE A 1 124 ? -10.582 0.391 6.190 1.00 97.50 124 ILE A C 1
ATOM 940 O O . ILE A 1 124 ? -11.581 0.968 6.624 1.00 97.50 124 ILE A O 1
ATOM 944 N N . LEU A 1 125 ? -9.392 0.993 6.102 1.00 97.75 125 LEU A N 1
ATOM 945 C CA . LEU A 1 125 ? -9.119 2.363 6.557 1.00 97.75 125 LEU A CA 1
ATOM 946 C C . LEU A 1 125 ? -9.245 3.412 5.446 1.00 97.75 125 LEU A C 1
ATOM 948 O O . LEU A 1 125 ? -9.553 4.568 5.736 1.00 97.75 125 LEU A O 1
ATOM 952 N N . LEU A 1 126 ? -9.033 3.022 4.188 1.00 95.94 126 LEU A N 1
ATOM 953 C CA . LEU A 1 126 ? -9.145 3.902 3.022 1.00 95.94 126 LEU A CA 1
ATOM 954 C C . LEU A 1 126 ? -10.598 4.085 2.562 1.00 95.94 126 LEU A C 1
ATOM 956 O O . LEU A 1 126 ? -10.963 5.187 2.146 1.00 95.94 126 LEU A O 1
ATOM 960 N N . TYR A 1 127 ? -11.431 3.047 2.715 1.00 95.19 127 TYR A N 1
ATOM 961 C CA . TYR A 1 127 ? -12.847 3.016 2.322 1.00 95.19 127 TYR A CA 1
ATOM 962 C C . TYR A 1 127 ? -13.811 2.757 3.502 1.00 95.19 127 TYR A C 1
ATOM 964 O O . TYR A 1 127 ? -14.692 1.891 3.425 1.00 95.19 127 TYR A O 1
ATOM 972 N N . PRO A 1 128 ? -13.689 3.483 4.628 1.00 95.44 128 PRO A N 1
ATOM 973 C CA . PRO A 1 128 ? -14.572 3.296 5.769 1.00 95.44 128 PRO A CA 1
ATOM 974 C C . PRO A 1 128 ? -15.981 3.826 5.470 1.00 95.44 128 PRO A C 1
ATOM 976 O O . PRO A 1 128 ? -16.196 4.593 4.534 1.00 95.44 128 PRO A O 1
ATOM 979 N N . ALA A 1 129 ? -16.961 3.454 6.295 1.00 92.69 129 ALA A N 1
ATOM 980 C CA . ALA A 1 129 ? -18.324 3.998 6.263 1.00 92.69 129 ALA A CA 1
ATOM 981 C C . ALA A 1 129 ? -19.029 3.945 4.887 1.00 92.69 129 ALA A C 1
ATOM 983 O O . ALA A 1 129 ? -19.864 4.801 4.587 1.00 92.69 129 ALA A O 1
ATOM 984 N N . GLY A 1 130 ? -18.702 2.942 4.061 1.00 88.25 130 GLY A N 1
ATOM 985 C CA . GLY A 1 130 ? -19.296 2.748 2.735 1.00 88.25 130 GLY A CA 1
ATOM 986 C C . GLY A 1 130 ? -18.816 3.746 1.678 1.00 88.25 130 GLY A C 1
ATOM 987 O O . GLY A 1 130 ? -19.504 3.945 0.680 1.00 88.25 130 GLY A O 1
ATOM 988 N N . LEU A 1 131 ? -17.675 4.405 1.899 1.00 92.81 131 LEU A N 1
ATOM 989 C CA . LEU A 1 131 ? -17.057 5.254 0.886 1.00 92.81 131 LEU A CA 1
ATOM 990 C C . LEU A 1 131 ? -16.644 4.422 -0.333 1.00 92.81 131 LEU A C 1
ATOM 992 O O . LEU A 1 131 ? -16.091 3.335 -0.199 1.00 92.81 131 LEU A O 1
ATOM 996 N N . THR A 1 132 ? -16.879 4.970 -1.522 1.00 88.56 132 THR A N 1
ATOM 997 C CA . THR A 1 132 ? -16.443 4.397 -2.807 1.00 88.56 132 THR A CA 1
ATOM 998 C C . THR A 1 132 ? -15.204 5.091 -3.364 1.00 88.56 132 THR A C 1
ATOM 1000 O O . THR A 1 132 ? -14.644 4.651 -4.359 1.00 88.56 132 THR A O 1
ATOM 1003 N N . THR A 1 133 ? -14.776 6.186 -2.736 1.00 87.44 133 THR A N 1
ATOM 1004 C CA . THR A 1 133 ? -13.618 6.979 -3.148 1.00 87.44 133 THR A CA 1
ATOM 1005 C C . THR A 1 133 ? -12.725 7.202 -1.939 1.00 87.44 133 THR A C 1
ATOM 1007 O O . THR A 1 133 ? -13.163 7.760 -0.931 1.00 87.44 133 THR A O 1
ATOM 1010 N N . SER A 1 134 ? -11.468 6.774 -2.047 1.00 90.94 134 SER A N 1
ATOM 1011 C CA . SER A 1 134 ? -10.461 7.012 -1.017 1.00 90.94 134 SER A CA 1
ATOM 1012 C C . SER A 1 134 ? -9.865 8.407 -1.192 1.00 90.94 134 SER A C 1
ATOM 1014 O O . SER A 1 134 ? -9.145 8.676 -2.149 1.00 90.94 134 SER A O 1
ATOM 1016 N N . SER A 1 135 ? -10.172 9.317 -0.271 1.00 92.94 135 SER A N 1
ATOM 1017 C CA . SER A 1 135 ? -9.436 10.573 -0.098 1.00 92.94 135 SER A CA 1
ATOM 1018 C C . SER A 1 135 ? -9.598 11.094 1.323 1.00 92.94 135 SER A C 1
ATOM 1020 O O . SER A 1 135 ? -10.630 10.843 1.957 1.00 92.94 135 SER A O 1
ATOM 1022 N N . HIS A 1 136 ? -8.617 11.859 1.806 1.00 93.00 136 HIS A N 1
ATOM 1023 C CA . HIS A 1 136 ? -8.696 12.519 3.111 1.00 93.00 136 HIS A CA 1
ATOM 1024 C C . HIS A 1 136 ? -9.995 13.323 3.244 1.00 93.00 136 HIS A C 1
ATOM 1026 O O . HIS A 1 136 ? -10.759 13.138 4.192 1.00 93.00 136 HIS A O 1
ATOM 1032 N N . THR A 1 137 ? -10.318 14.138 2.233 1.00 93.69 137 THR A N 1
ATOM 1033 C CA . THR A 1 137 ? -11.556 14.929 2.189 1.00 93.69 137 THR A CA 1
ATOM 1034 C C . THR A 1 137 ? -12.806 14.060 2.317 1.00 93.69 137 THR A C 1
ATOM 1036 O O . THR A 1 137 ? -13.709 14.410 3.073 1.00 93.69 137 THR A O 1
ATOM 1039 N N . SER A 1 138 ? -12.864 12.915 1.629 1.00 94.69 138 SER A N 1
ATOM 1040 C CA . SER A 1 138 ? -14.018 12.010 1.704 1.00 94.69 138 SER A CA 1
ATOM 1041 C C . SER A 1 138 ? -14.153 11.391 3.093 1.00 94.69 138 SER A C 1
ATOM 1043 O O . SER A 1 138 ? -15.253 11.366 3.651 1.00 94.69 138 SER A O 1
ATOM 1045 N N . ARG A 1 139 ? -13.042 10.944 3.691 1.00 95.25 139 ARG A N 1
ATOM 1046 C CA . ARG A 1 139 ? -13.031 10.364 5.042 1.00 95.25 139 ARG A CA 1
ATOM 1047 C C . ARG A 1 139 ? -13.383 11.394 6.120 1.00 95.25 139 ARG A C 1
ATOM 1049 O O . ARG A 1 139 ? -14.115 11.061 7.050 1.00 95.25 139 ARG A O 1
ATOM 1056 N N . LEU A 1 140 ? -12.980 12.655 5.956 1.00 95.25 140 LEU A N 1
ATOM 1057 C CA . LEU A 1 140 ? -13.309 13.748 6.880 1.00 95.25 140 LEU A CA 1
ATOM 1058 C C . LEU A 1 140 ? -14.816 14.057 6.934 1.00 95.25 140 LEU A C 1
ATOM 1060 O O . LEU A 1 140 ? -15.304 14.586 7.927 1.00 95.25 140 LEU A O 1
ATOM 1064 N N . THR A 1 141 ? -15.593 13.664 5.917 1.00 95.94 141 THR A N 1
ATOM 1065 C CA . THR A 1 141 ? -17.067 13.755 5.977 1.00 95.94 141 THR A CA 1
ATOM 1066 C C . THR A 1 141 ? -17.711 12.726 6.914 1.00 95.94 141 THR A C 1
ATOM 1068 O O . THR A 1 141 ? -18.905 12.824 7.203 1.00 95.94 141 THR A O 1
ATOM 1071 N N . LYS A 1 142 ? -16.955 11.710 7.353 1.00 96.44 142 LYS A N 1
ATOM 1072 C CA . LYS A 1 142 ? -17.453 10.559 8.124 1.00 96.44 142 LYS A CA 1
ATOM 1073 C C . LYS A 1 142 ? -16.916 10.496 9.549 1.00 96.44 142 LYS A C 1
ATOM 1075 O O . LYS A 1 142 ? -17.567 9.888 10.394 1.00 96.44 142 LYS A O 1
ATOM 1080 N N . PHE A 1 143 ? -15.766 11.109 9.807 1.00 96.25 143 PHE A N 1
ATOM 1081 C CA . PHE A 1 143 ? -15.060 11.037 11.083 1.00 96.25 1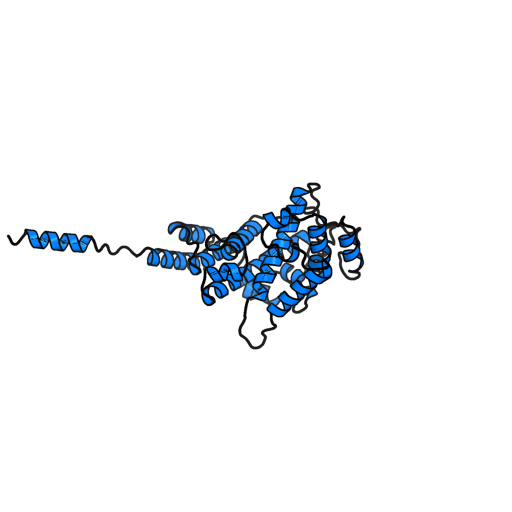43 PHE A CA 1
ATOM 1082 C C . PHE A 1 143 ? -14.631 12.425 11.540 1.00 96.25 143 PHE A C 1
ATOM 1084 O O . PHE A 1 143 ? -14.392 13.316 10.724 1.00 96.25 143 PHE A O 1
ATOM 1091 N N . THR A 1 144 ? -14.492 12.609 12.851 1.00 95.25 144 THR A N 1
ATOM 1092 C CA . THR A 1 144 ? -13.841 13.810 13.381 1.00 95.25 144 THR A CA 1
ATOM 1093 C C . THR A 1 144 ? -12.369 13.845 12.964 1.00 95.25 144 THR A C 1
ATOM 1095 O O . THR A 1 144 ? -11.758 12.809 12.704 1.00 95.25 144 THR A O 1
ATOM 1098 N N . THR A 1 145 ? -11.755 15.030 12.959 1.00 92.38 145 THR A N 1
ATOM 1099 C CA . THR A 1 145 ? -10.330 15.189 12.618 1.00 92.38 145 THR A CA 1
ATOM 1100 C C . THR A 1 145 ? -9.416 14.299 13.465 1.00 92.38 145 THR A C 1
ATOM 1102 O O . THR A 1 145 ? -8.468 13.723 12.944 1.00 92.38 145 THR A O 1
ATOM 1105 N N . SER A 1 146 ? -9.709 14.147 14.763 1.00 91.81 146 SER A N 1
ATOM 1106 C CA . SER A 1 146 ? -8.903 13.305 15.655 1.00 91.81 146 SER A CA 1
ATOM 1107 C C . SER A 1 146 ? -9.054 11.816 15.341 1.00 91.81 146 SER A C 1
ATOM 1109 O O . SER A 1 146 ? -8.059 11.094 15.317 1.00 91.81 146 SER A O 1
ATOM 1111 N N . GLU A 1 147 ? -10.276 11.352 15.076 1.00 95.19 147 GLU A N 1
ATOM 1112 C CA . GLU A 1 147 ? -10.523 9.962 14.687 1.00 95.19 147 GLU A CA 1
ATOM 1113 C C . GLU A 1 147 ? -9.862 9.643 13.348 1.00 95.19 147 GLU A C 1
ATOM 1115 O O . GLU A 1 147 ? -9.174 8.630 13.232 1.00 95.19 147 GLU A O 1
ATOM 1120 N N . LEU A 1 148 ? -10.018 10.538 12.369 1.00 94.31 148 LEU A N 1
ATOM 1121 C CA . LEU A 1 148 ? -9.424 10.381 11.052 1.00 94.31 148 LEU A CA 1
ATOM 1122 C C . LEU A 1 148 ? -7.899 10.352 11.121 1.00 94.31 148 LEU A C 1
ATOM 1124 O O . LEU A 1 148 ? -7.289 9.465 10.539 1.00 94.31 148 LEU A O 1
ATOM 1128 N N . SER A 1 149 ? -7.288 11.269 11.873 1.00 91.75 149 SER A N 1
ATOM 1129 C CA . SER A 1 149 ? -5.834 11.307 12.035 1.00 91.75 149 SER A CA 1
ATOM 1130 C C . SER A 1 149 ? -5.293 9.983 12.586 1.00 91.75 149 SER A C 1
ATOM 1132 O O . SER A 1 149 ? -4.345 9.434 12.031 1.00 91.75 149 SER A O 1
ATOM 1134 N N . ASN A 1 150 ? -5.943 9.402 13.601 1.00 92.31 150 ASN A N 1
ATOM 1135 C CA . ASN A 1 150 ? -5.545 8.095 14.132 1.00 92.31 150 ASN A CA 1
ATOM 1136 C C . ASN A 1 150 ? -5.682 6.973 13.090 1.00 92.31 150 ASN A C 1
ATOM 1138 O O . ASN A 1 150 ? -4.808 6.115 12.992 1.00 92.31 150 ASN A O 1
ATOM 1142 N N . MET A 1 151 ? -6.761 6.978 12.302 1.00 95.94 151 MET A N 1
ATOM 1143 C CA . MET A 1 151 ? -6.958 5.999 11.228 1.00 95.94 151 MET A CA 1
ATOM 1144 C C . MET A 1 151 ? -5.900 6.140 10.127 1.00 95.94 151 MET A C 1
ATOM 1146 O O . MET A 1 151 ? -5.348 5.140 9.676 1.00 95.94 151 MET A O 1
ATOM 1150 N N . GLU A 1 152 ? -5.593 7.366 9.708 1.00 94.31 152 GLU A N 1
ATOM 1151 C CA . GLU A 1 152 ? -4.636 7.644 8.635 1.00 94.31 152 GLU A CA 1
ATOM 1152 C C . GLU A 1 152 ? -3.196 7.341 9.047 1.00 94.31 152 GLU A C 1
ATOM 1154 O O . GLU A 1 152 ? -2.425 6.872 8.216 1.00 94.31 152 GLU A O 1
ATOM 1159 N N . VAL A 1 153 ? -2.840 7.518 10.324 1.00 92.81 153 VAL A N 1
ATOM 1160 C CA . VAL A 1 153 ? -1.530 7.104 10.851 1.00 92.81 153 VAL A CA 1
ATOM 1161 C C . VAL A 1 153 ? -1.352 5.587 10.739 1.00 92.81 153 VAL A C 1
ATOM 1163 O O . VAL A 1 153 ? -0.314 5.121 10.271 1.00 92.81 153 VAL A O 1
ATOM 1166 N N . VAL A 1 154 ? -2.372 4.808 11.110 1.00 94.94 154 VAL A N 1
ATOM 1167 C CA . VAL A 1 154 ? -2.325 3.342 10.978 1.00 94.94 154 VAL A CA 1
ATOM 1168 C C . VAL A 1 154 ? -2.284 2.934 9.504 1.00 94.94 154 VAL A C 1
ATOM 1170 O O . VAL A 1 154 ? -1.463 2.100 9.122 1.00 94.94 154 VAL A O 1
ATOM 1173 N N . ALA A 1 155 ? -3.105 3.561 8.653 1.00 96.62 155 ALA A N 1
ATOM 1174 C CA . ALA A 1 155 ? -3.084 3.318 7.211 1.00 96.62 155 ALA A CA 1
ATOM 1175 C C . ALA A 1 155 ? -1.710 3.632 6.600 1.00 96.62 155 ALA A C 1
ATOM 1177 O O . ALA A 1 155 ? -1.224 2.875 5.767 1.00 96.62 155 ALA A O 1
ATOM 1178 N N . PHE A 1 156 ? -1.052 4.700 7.050 1.00 94.50 156 PHE A N 1
ATOM 1179 C CA . PHE A 1 156 ? 0.285 5.076 6.603 1.00 94.50 156 PHE A CA 1
ATOM 1180 C C . PHE A 1 156 ? 1.331 4.008 6.939 1.00 94.50 156 PHE A C 1
ATOM 1182 O O . PHE A 1 156 ? 2.085 3.612 6.053 1.00 94.50 156 PHE A O 1
ATOM 1189 N N . TYR A 1 157 ? 1.347 3.475 8.165 1.00 93.75 157 TYR A N 1
ATOM 1190 C CA . TYR A 1 157 ? 2.289 2.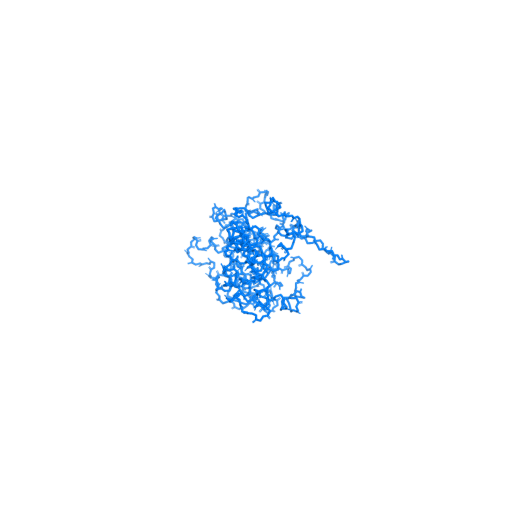406 8.526 1.00 93.75 157 TYR A CA 1
ATOM 1191 C C . TYR A 1 157 ? 2.088 1.146 7.682 1.00 93.75 157 TYR A C 1
ATOM 1193 O O . TYR A 1 157 ? 3.057 0.576 7.181 1.00 93.75 157 TYR A O 1
ATOM 1201 N N . ILE A 1 158 ? 0.832 0.746 7.463 1.00 95.88 158 ILE A N 1
ATOM 1202 C CA . ILE A 1 158 ? 0.514 -0.416 6.627 1.00 95.88 158 ILE A CA 1
ATOM 1203 C C . ILE A 1 158 ? 0.895 -0.143 5.161 1.00 95.88 158 ILE A C 1
ATOM 1205 O O . ILE A 1 158 ? 1.425 -1.033 4.496 1.00 95.88 158 ILE A O 1
ATOM 1209 N N . ALA A 1 159 ? 0.690 1.082 4.661 1.00 95.69 159 ALA A N 1
ATOM 1210 C CA . ALA A 1 159 ? 1.013 1.462 3.287 1.00 95.69 159 ALA A CA 1
ATOM 1211 C C . ALA A 1 159 ? 2.519 1.386 3.028 1.00 95.69 159 ALA A C 1
ATOM 1213 O O . ALA A 1 159 ? 2.925 0.824 2.015 1.00 95.69 159 ALA A O 1
ATOM 1214 N N . LEU A 1 160 ? 3.345 1.856 3.969 1.00 94.12 160 LEU A N 1
ATOM 1215 C CA . LEU A 1 160 ? 4.802 1.725 3.884 1.00 94.12 160 LEU A CA 1
ATOM 1216 C C . LEU A 1 160 ? 5.235 0.257 3.779 1.00 94.12 160 LEU A C 1
ATOM 1218 O O . LEU A 1 160 ? 6.047 -0.090 2.924 1.00 94.12 160 LEU A O 1
ATOM 1222 N N . THR A 1 161 ? 4.672 -0.619 4.617 1.00 94.31 161 THR A N 1
ATOM 1223 C CA . THR A 1 161 ? 4.965 -2.058 4.566 1.00 94.31 161 THR A CA 1
ATOM 1224 C C . THR A 1 161 ? 4.519 -2.690 3.249 1.00 94.31 161 THR A C 1
ATOM 1226 O O . THR A 1 161 ? 5.269 -3.454 2.642 1.00 94.31 161 THR A O 1
ATOM 1229 N N . GLN A 1 162 ? 3.317 -2.360 2.780 1.00 94.62 162 GLN A N 1
ATOM 1230 C CA . GLN A 1 162 ? 2.785 -2.892 1.530 1.00 94.62 162 GLN A CA 1
ATOM 1231 C C . GLN A 1 162 ? 3.596 -2.422 0.316 1.00 94.62 162 GLN A C 1
ATOM 1233 O O . GLN A 1 162 ? 3.863 -3.214 -0.589 1.00 94.62 162 GLN A O 1
ATOM 1238 N N . MET A 1 163 ? 4.029 -1.158 0.310 1.00 94.38 163 MET A N 1
ATOM 1239 C CA . MET A 1 163 ? 4.929 -0.620 -0.711 1.00 94.38 163 MET A CA 1
ATOM 1240 C C . MET A 1 163 ? 6.259 -1.363 -0.684 1.00 94.38 163 MET A C 1
ATOM 1242 O O . MET A 1 163 ? 6.702 -1.837 -1.725 1.00 94.38 163 MET A O 1
ATOM 1246 N N . GLY A 1 164 ? 6.849 -1.543 0.500 1.00 94.56 164 GLY A N 1
ATOM 1247 C CA . GLY A 1 164 ? 8.077 -2.313 0.669 1.00 94.56 164 GLY A CA 1
ATOM 1248 C C . GLY A 1 164 ? 7.994 -3.700 0.034 1.00 94.56 164 GLY A C 1
ATOM 1249 O O . GLY A 1 164 ? 8.884 -4.065 -0.727 1.00 94.56 164 GLY A O 1
ATOM 1250 N N . ARG A 1 165 ? 6.890 -4.429 0.245 1.00 94.44 165 ARG A N 1
ATOM 1251 C CA . ARG A 1 165 ? 6.644 -5.728 -0.407 1.00 94.44 165 ARG A CA 1
ATOM 1252 C C . ARG A 1 165 ? 6.503 -5.632 -1.923 1.00 94.44 165 ARG A C 1
ATOM 1254 O O . ARG A 1 165 ? 7.095 -6.435 -2.638 1.00 94.44 165 ARG A O 1
ATOM 1261 N N . TYR A 1 166 ? 5.710 -4.676 -2.408 1.00 95.38 166 TYR A N 1
ATOM 1262 C CA . TYR A 1 166 ? 5.486 -4.489 -3.843 1.00 95.38 166 TYR A CA 1
ATOM 1263 C C . TYR A 1 166 ? 6.807 -4.228 -4.579 1.00 95.38 166 TYR A C 1
ATOM 1265 O O . TYR A 1 166 ? 7.113 -4.900 -5.562 1.00 95.38 166 TYR A O 1
ATOM 1273 N N . PHE A 1 167 ? 7.600 -3.281 -4.076 1.00 95.00 167 PHE A N 1
ATOM 1274 C CA . PHE A 1 167 ? 8.856 -2.867 -4.698 1.00 95.00 167 PHE A CA 1
ATOM 1275 C C . PHE A 1 167 ? 9.994 -3.858 -4.462 1.00 95.00 167 PHE A C 1
ATOM 1277 O O . PHE A 1 167 ? 10.817 -4.030 -5.354 1.00 95.00 167 PHE A O 1
ATOM 1284 N N . TYR A 1 168 ? 10.012 -4.567 -3.328 1.00 95.00 168 TYR A N 1
ATOM 1285 C CA . TYR A 1 168 ? 10.944 -5.677 -3.128 1.00 95.00 168 TYR A CA 1
ATOM 1286 C C . TYR A 1 168 ? 10.774 -6.729 -4.225 1.00 95.00 168 TYR A C 1
ATOM 1288 O O . TYR A 1 168 ? 11.752 -7.131 -4.848 1.00 95.00 168 TYR A O 1
ATOM 1296 N N . TYR A 1 169 ? 9.524 -7.128 -4.476 1.00 94.81 169 TYR A N 1
ATOM 1297 C CA . TYR A 1 169 ? 9.206 -8.168 -5.442 1.00 94.81 169 TYR A CA 1
ATOM 1298 C C . TYR A 1 169 ? 9.445 -7.715 -6.881 1.00 94.81 169 TYR A C 1
ATOM 1300 O O . TYR A 1 169 ? 10.334 -8.215 -7.559 1.00 94.81 169 TYR A O 1
ATOM 1308 N N . TYR A 1 170 ? 8.683 -6.722 -7.343 1.00 95.50 170 TYR A N 1
ATOM 1309 C CA . TYR A 1 170 ? 8.723 -6.319 -8.747 1.00 95.50 170 TYR A CA 1
ATOM 1310 C C . TYR A 1 170 ? 9.997 -5.566 -9.126 1.00 95.50 170 TYR A C 1
ATOM 1312 O O . TYR A 1 170 ? 10.332 -5.499 -10.302 1.00 95.50 170 TYR A O 1
ATOM 1320 N N . GLY A 1 171 ? 10.710 -4.991 -8.159 1.00 94.50 171 GLY A N 1
ATOM 1321 C CA . GLY A 1 171 ? 11.983 -4.327 -8.416 1.00 94.50 171 GLY A CA 1
ATOM 1322 C C . GLY A 1 171 ? 13.200 -5.218 -8.297 1.00 94.50 171 GLY A C 1
ATOM 1323 O O . GLY A 1 171 ? 14.291 -4.703 -8.499 1.00 94.50 171 GLY A O 1
ATOM 1324 N N . ASP A 1 172 ? 13.044 -6.495 -7.927 1.00 94.62 172 ASP A N 1
ATOM 1325 C CA . ASP A 1 172 ? 14.167 -7.373 -7.578 1.00 94.62 172 ASP A CA 1
ATOM 1326 C C . ASP A 1 172 ? 15.157 -6.670 -6.631 1.00 94.62 172 ASP A C 1
ATOM 1328 O O . ASP A 1 172 ? 16.334 -6.463 -6.936 1.00 94.62 172 ASP A O 1
ATOM 1332 N N . ALA A 1 173 ? 14.644 -6.176 -5.502 1.00 94.12 173 ALA A N 1
ATOM 1333 C CA . ALA A 1 173 ? 15.440 -5.332 -4.621 1.00 94.12 173 ALA A CA 1
ATOM 1334 C C . ALA A 1 173 ? 16.574 -6.128 -3.960 1.00 94.12 173 ALA A C 1
ATOM 1336 O O . ALA A 1 173 ? 16.361 -7.177 -3.346 1.00 94.12 173 ALA A O 1
ATOM 1337 N N . GLY A 1 174 ? 17.792 -5.596 -4.045 1.00 92.00 174 GLY A N 1
ATOM 1338 C CA . GLY A 1 174 ? 18.965 -6.199 -3.424 1.00 92.00 174 GLY A CA 1
ATOM 1339 C C . GLY A 1 174 ? 19.024 -6.012 -1.902 1.00 92.00 174 GLY A C 1
ATOM 1340 O O . GLY A 1 174 ? 18.208 -5.305 -1.308 1.00 92.00 174 GLY A O 1
ATOM 1341 N N . PRO A 1 175 ? 20.056 -6.565 -1.238 1.00 91.31 175 PRO A N 1
ATOM 1342 C CA . PRO A 1 175 ? 20.237 -6.452 0.216 1.00 91.31 175 PRO A CA 1
ATOM 1343 C C . PRO A 1 175 ? 20.402 -5.017 0.745 1.00 91.31 175 PRO A C 1
ATOM 1345 O O . PRO A 1 175 ? 20.260 -4.785 1.944 1.00 91.31 175 PRO A O 1
ATOM 1348 N N . THR A 1 176 ? 20.734 -4.065 -0.129 1.00 90.88 176 THR A N 1
ATOM 1349 C CA . THR A 1 176 ? 20.848 -2.625 0.164 1.00 90.88 176 THR A CA 1
ATOM 1350 C C . THR A 1 176 ? 19.607 -1.831 -0.237 1.00 90.88 176 THR A C 1
ATOM 1352 O O . THR A 1 176 ? 19.579 -0.620 -0.044 1.00 90.88 176 THR A O 1
ATOM 1355 N N . GLY A 1 177 ? 18.588 -2.498 -0.786 1.00 91.62 177 GLY A N 1
ATOM 1356 C CA . GLY A 1 177 ? 17.360 -1.880 -1.271 1.00 91.62 177 GLY A CA 1
ATOM 1357 C C . GLY A 1 177 ? 17.486 -1.263 -2.660 1.00 91.62 177 GLY A C 1
ATOM 1358 O O . GLY A 1 177 ? 16.601 -0.525 -3.064 1.00 91.62 177 GLY A O 1
ATOM 1359 N N . THR A 1 178 ? 18.573 -1.558 -3.376 1.00 91.31 178 THR A N 1
ATOM 1360 C CA . THR A 1 178 ? 18.812 -1.126 -4.760 1.00 91.31 178 THR A CA 1
ATOM 1361 C C . THR A 1 178 ? 17.982 -1.963 -5.727 1.00 91.31 178 THR A C 1
ATOM 1363 O O . THR A 1 178 ? 17.938 -3.190 -5.587 1.00 91.31 178 THR A O 1
ATOM 1366 N N . LYS A 1 179 ? 17.355 -1.324 -6.715 1.00 92.56 179 LYS A N 1
ATOM 1367 C CA . LYS A 1 179 ? 16.552 -2.000 -7.743 1.00 92.56 179 LYS A CA 1
ATOM 1368 C C . LYS A 1 179 ? 17.433 -2.864 -8.658 1.00 92.56 179 LYS A C 1
ATOM 1370 O O . LYS A 1 179 ? 18.528 -2.450 -9.041 1.00 92.56 179 LYS A O 1
ATOM 1375 N N . GLY A 1 180 ? 16.969 -4.064 -9.012 1.00 92.69 180 GLY A N 1
ATOM 1376 C CA . GLY A 1 180 ? 17.698 -5.041 -9.837 1.00 92.69 180 GLY A CA 1
ATOM 1377 C C . GLY A 1 180 ? 18.909 -5.676 -9.140 1.00 92.69 180 GLY A C 1
ATOM 1378 O O . GLY A 1 180 ? 19.818 -6.182 -9.796 1.00 92.69 180 GLY A O 1
ATOM 1379 N N . GLY A 1 181 ? 18.975 -5.583 -7.810 1.00 91.62 181 GLY A N 1
ATOM 1380 C CA . GLY A 1 181 ? 20.083 -6.087 -6.998 1.00 91.62 181 GLY A CA 1
ATOM 1381 C C . GLY A 1 181 ? 19.842 -7.465 -6.371 1.00 91.62 181 GLY A C 1
ATOM 1382 O O . GLY A 1 181 ? 20.723 -7.958 -5.662 1.00 91.62 181 GLY A O 1
ATOM 1383 N N . GLY A 1 182 ? 18.659 -8.055 -6.556 1.00 91.38 182 GLY A N 1
ATOM 1384 C CA . GLY A 1 182 ? 18.236 -9.327 -5.957 1.00 91.38 182 GLY A CA 1
ATOM 1385 C C . GLY A 1 182 ? 18.698 -10.568 -6.730 1.00 91.38 182 GLY A C 1
ATOM 1386 O O . GLY A 1 182 ? 18.746 -11.664 -6.167 1.00 91.38 182 GLY A O 1
ATOM 1387 N N . GLY A 1 183 ? 19.150 -10.391 -7.973 1.00 89.19 183 GLY A N 1
ATOM 1388 C CA . GLY A 1 183 ? 19.750 -11.430 -8.813 1.00 89.19 183 GLY A CA 1
ATOM 1389 C C . GLY A 1 183 ? 18.811 -11.989 -9.883 1.00 89.19 183 GLY A C 1
ATOM 1390 O O . GLY A 1 183 ? 19.221 -12.875 -10.641 1.00 89.19 183 GLY A O 1
ATOM 1391 N N . ALA A 1 184 ? 17.581 -11.483 -9.970 1.00 90.62 184 ALA A N 1
ATOM 1392 C CA . A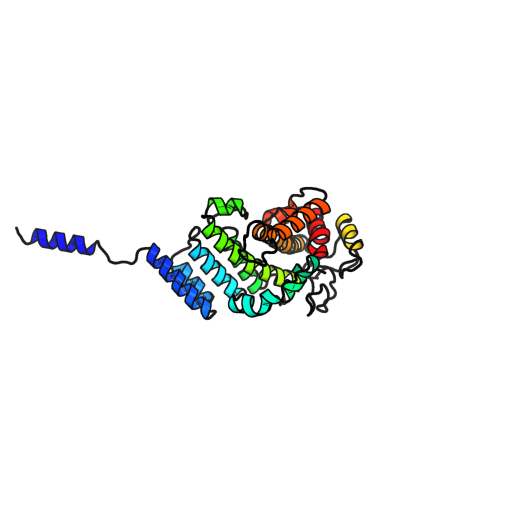LA A 1 184 ? 16.707 -11.703 -11.111 1.00 90.62 184 ALA A CA 1
ATOM 1393 C C . ALA A 1 184 ? 17.179 -10.858 -12.319 1.00 90.62 184 ALA A C 1
ATOM 1395 O O . ALA A 1 184 ? 17.972 -9.928 -12.175 1.00 90.62 184 ALA A O 1
ATOM 1396 N N . PRO A 1 185 ? 16.750 -11.185 -13.552 1.00 89.44 185 PRO A N 1
ATOM 1397 C CA . PRO A 1 185 ? 17.215 -10.477 -14.745 1.00 89.44 185 PRO A CA 1
ATOM 1398 C C . PRO A 1 185 ? 16.547 -9.110 -14.960 1.00 89.44 185 PRO A C 1
ATOM 1400 O O . PRO A 1 185 ? 16.950 -8.389 -15.873 1.00 89.44 185 PRO A O 1
ATOM 1403 N N . ASN A 1 186 ? 15.501 -8.771 -14.199 1.00 93.56 186 ASN A N 1
ATOM 1404 C CA . ASN A 1 186 ? 14.811 -7.498 -14.352 1.00 93.56 186 ASN A CA 1
ATOM 1405 C C . ASN A 1 186 ? 15.582 -6.373 -13.661 1.00 93.56 186 ASN A C 1
ATOM 1407 O O . ASN A 1 186 ? 15.955 -6.479 -12.498 1.00 93.56 186 ASN A O 1
ATOM 1411 N N . THR A 1 187 ? 15.777 -5.275 -14.383 1.00 93.62 187 THR A N 1
ATOM 1412 C CA . THR A 1 187 ? 16.373 -4.049 -13.835 1.00 93.62 187 THR A CA 1
ATOM 1413 C C . THR A 1 187 ? 15.373 -2.898 -13.778 1.00 93.62 187 THR A C 1
ATOM 1415 O O . THR A 1 187 ? 15.611 -1.915 -13.081 1.00 93.62 187 THR A O 1
ATOM 1418 N N . CYS A 1 188 ? 14.235 -3.053 -14.458 1.00 95.19 188 CYS A N 1
ATOM 1419 C CA . CYS A 1 188 ? 13.049 -2.216 -14.346 1.00 95.19 188 CYS A CA 1
ATOM 1420 C C . CYS A 1 188 ? 11.944 -2.955 -13.578 1.00 95.19 188 CYS A C 1
ATOM 1422 O O . CYS A 1 188 ? 11.939 -4.187 -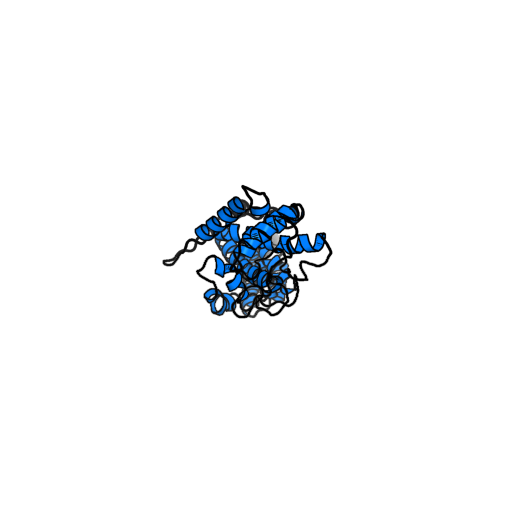13.487 1.00 95.19 188 CYS A O 1
ATOM 1424 N N . LEU A 1 189 ? 10.954 -2.209 -13.088 1.00 95.19 189 LEU A N 1
ATOM 1425 C CA . LEU A 1 189 ? 9.694 -2.766 -12.593 1.00 95.19 189 LEU A CA 1
ATOM 1426 C C . LEU A 1 189 ? 8.933 -3.446 -13.739 1.00 95.19 189 LEU A C 1
ATOM 1428 O O . LEU A 1 189 ? 8.511 -4.596 -13.617 1.00 95.19 189 LEU A O 1
ATOM 1432 N N . ALA A 1 190 ? 8.802 -2.750 -14.870 1.00 95.75 190 ALA A N 1
ATOM 1433 C CA . ALA A 1 190 ? 8.105 -3.206 -16.070 1.00 95.75 190 ALA A CA 1
ATOM 1434 C C . ALA A 1 190 ? 8.968 -2.999 -17.326 1.00 95.75 190 ALA A C 1
ATOM 1436 O O . ALA A 1 190 ? 9.873 -2.174 -17.349 1.00 95.75 190 ALA A O 1
ATOM 1437 N N . THR A 1 191 ? 8.680 -3.752 -18.382 1.00 94.94 191 THR A N 1
ATOM 1438 C CA . THR A 1 191 ? 9.235 -3.537 -19.722 1.00 94.94 191 THR A CA 1
ATOM 1439 C C . THR A 1 191 ? 8.379 -2.496 -20.419 1.00 94.94 191 THR A C 1
ATOM 1441 O O . THR A 1 191 ? 7.174 -2.699 -20.551 1.00 94.94 191 THR A O 1
ATOM 1444 N N . TYR A 1 192 ? 8.963 -1.390 -20.865 1.00 93.88 192 TYR A N 1
ATOM 1445 C CA . TYR A 1 192 ? 8.213 -0.281 -21.458 1.00 93.88 192 TYR A CA 1
ATOM 1446 C C . TYR A 1 192 ? 8.092 -0.433 -22.973 1.00 93.88 192 TYR A C 1
ATOM 1448 O O . TYR A 1 192 ? 9.050 -0.795 -23.652 1.00 93.88 192 TYR A O 1
ATOM 1456 N N . THR A 1 193 ? 6.904 -0.154 -23.504 1.00 92.62 193 THR A N 1
ATOM 1457 C CA . THR A 1 193 ? 6.608 -0.233 -24.943 1.00 92.62 193 THR A CA 1
ATOM 1458 C C . THR A 1 193 ? 6.121 1.096 -25.510 1.00 92.62 193 THR A C 1
ATOM 1460 O O . THR A 1 193 ? 6.290 1.355 -26.703 1.00 92.62 193 THR A O 1
ATOM 1463 N N . ASP A 1 194 ? 5.563 1.963 -24.665 1.00 91.88 194 ASP A N 1
ATOM 1464 C CA . ASP A 1 194 ? 5.233 3.334 -25.020 1.00 91.88 194 ASP A CA 1
ATOM 1465 C C . ASP A 1 194 ? 6.500 4.173 -25.262 1.00 91.88 194 ASP A C 1
ATOM 1467 O O . ASP A 1 194 ? 7.443 4.180 -24.468 1.00 91.88 194 ASP A O 1
ATOM 1471 N N . GLY A 1 195 ? 6.520 4.924 -26.367 1.00 90.25 195 GLY A N 1
ATOM 1472 C CA . GLY A 1 195 ? 7.693 5.704 -26.766 1.00 90.25 195 GLY A CA 1
ATOM 1473 C C . GLY A 1 195 ? 8.046 6.834 -25.792 1.00 90.25 195 GLY A C 1
ATOM 1474 O O . GLY A 1 195 ? 9.227 7.144 -25.615 1.00 90.25 195 GLY A O 1
ATOM 1475 N N . ALA A 1 196 ? 7.053 7.444 -25.136 1.00 87.44 196 ALA A N 1
ATOM 1476 C CA . ALA A 1 196 ? 7.297 8.486 -24.143 1.00 87.44 196 ALA A CA 1
ATOM 1477 C C . ALA A 1 196 ? 7.790 7.894 -22.815 1.00 87.44 196 ALA A C 1
ATOM 1479 O O . ALA A 1 196 ? 8.637 8.509 -22.166 1.00 87.44 196 ALA A O 1
ATOM 1480 N N . ALA A 1 197 ? 7.308 6.708 -22.435 1.00 90.31 197 ALA A N 1
ATOM 1481 C CA . ALA A 1 197 ? 7.840 5.951 -21.303 1.00 90.31 197 ALA A CA 1
ATOM 1482 C C . ALA A 1 197 ? 9.301 5.531 -21.545 1.00 90.31 197 ALA A C 1
ATOM 1484 O O . ALA A 1 197 ? 10.155 5.809 -20.709 1.00 90.31 197 ALA A O 1
ATOM 1485 N N . ILE A 1 198 ? 9.620 4.974 -22.719 1.00 92.12 198 ILE A N 1
ATOM 1486 C CA . ILE A 1 198 ? 10.998 4.616 -23.104 1.00 92.12 198 ILE A CA 1
ATOM 1487 C C . ILE A 1 198 ? 11.925 5.835 -23.041 1.00 92.12 198 ILE A C 1
ATOM 1489 O O . ILE A 1 198 ? 12.980 5.778 -22.417 1.00 92.12 198 ILE A O 1
ATOM 1493 N N . THR A 1 199 ? 11.499 6.967 -23.611 1.00 90.00 199 THR A N 1
ATOM 1494 C CA . THR A 1 199 ? 12.285 8.212 -23.570 1.00 90.00 199 THR A CA 1
ATOM 1495 C C . THR A 1 199 ? 12.541 8.679 -22.134 1.00 90.00 199 THR A C 1
ATOM 1497 O O . THR A 1 199 ? 13.601 9.226 -21.844 1.00 90.00 199 THR A O 1
ATOM 1500 N N . ALA A 1 200 ? 11.578 8.477 -21.229 1.00 87.38 200 ALA A N 1
ATOM 1501 C CA . ALA A 1 200 ? 11.735 8.818 -19.820 1.00 87.38 200 ALA A CA 1
ATOM 1502 C C . ALA A 1 200 ? 12.728 7.899 -19.095 1.00 87.38 200 ALA A C 1
ATOM 1504 O O . ALA A 1 200 ? 13.454 8.374 -18.232 1.00 87.38 200 ALA A O 1
ATOM 1505 N N . ILE A 1 201 ? 12.801 6.620 -19.460 1.00 90.62 201 ILE A N 1
ATOM 1506 C CA . ILE A 1 201 ? 13.801 5.693 -18.919 1.00 90.62 201 ILE A CA 1
ATOM 1507 C C . ILE A 1 201 ? 15.203 6.013 -19.439 1.00 90.62 201 ILE A C 1
ATOM 1509 O O . ILE A 1 201 ? 16.149 6.060 -18.659 1.00 90.62 201 ILE A O 1
ATOM 1513 N N . ASP A 1 202 ? 15.346 6.304 -20.734 1.00 88.62 202 ASP A N 1
ATOM 1514 C CA . ASP A 1 202 ? 16.653 6.561 -21.357 1.00 88.62 202 ASP A CA 1
ATOM 1515 C C . ASP A 1 202 ? 17.374 7.799 -20.773 1.00 88.62 202 ASP A C 1
ATOM 1517 O O . ASP A 1 202 ? 18.587 7.954 -20.936 1.00 88.62 202 ASP A O 1
ATOM 1521 N N . VAL A 1 203 ? 16.655 8.694 -20.077 1.00 86.31 203 VAL A N 1
ATOM 1522 C CA . VAL A 1 203 ? 17.255 9.840 -19.368 1.00 86.31 203 VAL A CA 1
ATOM 1523 C C . VAL A 1 203 ? 17.710 9.516 -17.937 1.00 86.31 203 VAL A C 1
ATOM 1525 O O . VAL A 1 203 ? 18.467 10.300 -17.361 1.00 86.31 203 VAL A O 1
ATOM 1528 N N . LEU A 1 204 ? 17.324 8.368 -17.367 1.00 82.81 204 LEU A N 1
ATOM 1529 C CA . LEU A 1 204 ? 17.706 7.913 -16.021 1.00 82.81 204 LEU A CA 1
ATOM 1530 C C . LEU A 1 204 ? 19.095 7.249 -16.019 1.00 82.81 204 LEU A C 1
ATOM 1532 O O . LEU A 1 204 ? 19.276 6.140 -15.534 1.00 82.81 204 LEU A O 1
ATOM 1536 N N . ALA A 1 205 ? 20.112 7.923 -16.559 1.00 70.12 205 ALA A N 1
ATOM 1537 C CA . ALA A 1 205 ? 21.409 7.318 -16.891 1.00 70.12 205 ALA A CA 1
ATOM 1538 C C . ALA A 1 205 ? 22.175 6.643 -15.724 1.00 70.12 205 ALA A C 1
ATOM 1540 O O . ALA A 1 205 ? 23.099 5.870 -15.974 1.00 70.12 205 ALA A O 1
ATOM 1541 N N . THR A 1 206 ? 21.841 6.943 -14.464 1.00 73.94 206 THR A N 1
ATOM 1542 C CA . THR A 1 206 ? 22.465 6.349 -13.263 1.00 73.94 206 THR A CA 1
ATOM 1543 C C . THR A 1 206 ? 21.621 5.264 -12.592 1.00 73.94 206 THR A C 1
ATOM 1545 O O . THR A 1 206 ? 22.060 4.702 -11.593 1.00 73.94 206 THR A O 1
ATOM 1548 N N . ASP A 1 207 ? 20.426 4.995 -13.107 1.00 82.00 207 ASP A N 1
ATOM 1549 C CA . ASP A 1 207 ? 19.481 4.015 -12.577 1.00 82.00 207 ASP A CA 1
ATOM 1550 C C . ASP A 1 207 ? 19.746 2.610 -13.158 1.00 82.00 207 ASP A C 1
ATOM 1552 O O . ASP A 1 207 ? 20.366 2.471 -14.217 1.00 82.00 207 ASP A O 1
ATOM 1556 N N . SER A 1 208 ? 19.289 1.557 -12.477 1.00 86.12 208 SER A N 1
ATOM 1557 C CA . SER A 1 208 ? 19.301 0.180 -13.001 1.00 86.12 208 SER A CA 1
ATOM 1558 C C . SER A 1 208 ? 18.389 0.014 -14.231 1.00 86.12 208 SER A C 1
ATOM 1560 O O . SER A 1 208 ? 18.681 -0.768 -15.139 1.00 86.12 208 SER A O 1
ATOM 1562 N N . CYS A 1 209 ? 17.295 0.769 -14.273 1.00 91.88 209 CYS A N 1
ATOM 1563 C CA . CYS A 1 209 ? 16.377 0.944 -15.387 1.00 91.88 209 CYS A CA 1
ATOM 1564 C C . CYS A 1 209 ? 16.735 2.235 -16.136 1.00 91.88 209 CYS A C 1
ATOM 1566 O O . CYS A 1 209 ? 16.221 3.310 -15.832 1.00 91.88 209 CYS A O 1
ATOM 1568 N N . ASN A 1 210 ? 17.642 2.134 -17.106 1.00 90.94 210 ASN A N 1
ATOM 1569 C CA . ASN A 1 210 ? 18.193 3.283 -17.839 1.00 90.94 210 ASN A CA 1
ATOM 1570 C C . ASN A 1 210 ? 18.159 3.124 -19.363 1.00 90.94 210 ASN A C 1
ATOM 1572 O O . ASN A 1 210 ? 18.710 3.945 -20.095 1.00 90.94 210 ASN A O 1
ATOM 1576 N N . SER A 1 211 ? 17.542 2.050 -19.846 1.00 88.88 211 SER A N 1
ATOM 1577 C CA . SER A 1 211 ? 17.337 1.794 -21.259 1.00 88.88 211 SER A CA 1
ATOM 1578 C C . SER A 1 211 ? 15.945 1.236 -21.510 1.00 88.88 211 SER A C 1
ATOM 1580 O O . SER A 1 211 ? 15.518 0.302 -20.834 1.00 88.88 211 SER A O 1
ATOM 1582 N N . GLY A 1 212 ? 15.287 1.683 -22.581 1.00 84.00 212 GLY A N 1
ATOM 1583 C CA . GLY A 1 212 ? 14.069 1.040 -23.096 1.00 84.00 212 GLY A CA 1
ATOM 1584 C C . GLY A 1 212 ? 14.233 -0.437 -23.494 1.00 84.00 212 GLY A C 1
ATOM 1585 O O . GLY A 1 212 ? 13.250 -1.105 -23.796 1.00 84.00 212 GLY A O 1
ATOM 1586 N N . THR A 1 213 ? 15.464 -0.959 -23.508 1.00 87.44 213 THR A N 1
ATOM 1587 C CA . THR A 1 213 ? 15.753 -2.387 -23.725 1.00 87.44 213 THR A CA 1
ATOM 1588 C C . THR A 1 213 ? 15.873 -3.193 -22.432 1.00 87.44 213 THR A C 1
ATOM 1590 O O . THR A 1 213 ? 15.983 -4.420 -22.488 1.00 87.44 213 THR A O 1
ATOM 1593 N N . ASN A 1 214 ? 15.867 -2.531 -21.271 1.00 92.50 214 ASN A N 1
ATOM 1594 C CA . ASN A 1 214 ? 15.872 -3.209 -19.987 1.00 92.50 214 ASN A CA 1
ATOM 1595 C C . ASN A 1 214 ? 14.572 -3.988 -19.774 1.00 92.50 214 ASN A C 1
ATOM 1597 O O . ASN A 1 214 ? 13.499 -3.625 -20.258 1.00 92.50 214 ASN A O 1
ATOM 1601 N N . LEU A 1 215 ? 14.697 -5.089 -19.041 1.00 94.00 215 LEU A N 1
ATOM 1602 C CA . LEU A 1 215 ? 13.593 -5.998 -18.793 1.00 94.00 215 LEU A CA 1
ATOM 1603 C C . LEU A 1 215 ? 12.893 -5.632 -17.486 1.00 94.00 215 LEU A C 1
ATOM 1605 O O . LEU A 1 215 ? 13.538 -5.358 -16.471 1.00 94.00 215 LEU A O 1
ATOM 1609 N N . GLY A 1 216 ? 11.566 -5.676 -17.533 1.00 95.31 216 GLY A N 1
ATOM 1610 C CA . GLY A 1 216 ? 10.699 -5.675 -16.365 1.00 95.31 216 GLY A CA 1
ATOM 1611 C C . GLY A 1 216 ? 10.595 -7.041 -15.703 1.00 95.31 216 GLY A C 1
ATOM 1612 O O . GLY A 1 216 ? 11.033 -8.061 -16.245 1.00 95.31 216 GLY A O 1
ATOM 1613 N N . HIS A 1 217 ? 9.966 -7.067 -14.533 1.00 94.75 217 HIS A N 1
ATOM 1614 C CA . HIS A 1 217 ? 9.728 -8.304 -13.804 1.00 94.75 217 HIS A CA 1
ATOM 1615 C C . HIS A 1 217 ? 8.817 -9.248 -14.603 1.00 94.75 217 HIS A C 1
ATOM 1617 O O . HIS A 1 217 ? 7.778 -8.840 -15.124 1.00 94.75 217 HIS A O 1
ATOM 1623 N N . THR A 1 218 ? 9.155 -10.537 -14.664 1.00 93.69 218 THR A N 1
ATOM 1624 C CA . THR A 1 218 ? 8.439 -11.538 -15.483 1.00 93.69 218 THR A CA 1
ATOM 1625 C C . THR A 1 218 ? 6.973 -11.704 -15.089 1.00 93.69 218 THR A C 1
ATOM 1627 O O . THR A 1 218 ? 6.120 -11.935 -15.942 1.00 93.69 218 THR A O 1
ATOM 1630 N N . ASP A 1 219 ? 6.652 -11.521 -13.807 1.00 93.19 219 ASP A N 1
ATOM 1631 C CA . ASP A 1 219 ? 5.264 -11.454 -13.357 1.00 93.19 219 ASP A CA 1
ATOM 1632 C C . ASP A 1 219 ? 4.532 -10.167 -13.768 1.00 93.19 219 ASP A C 1
ATOM 1634 O O . ASP A 1 219 ? 3.314 -10.167 -13.838 1.00 93.19 219 ASP A O 1
ATOM 1638 N N . ILE A 1 220 ? 5.175 -9.065 -14.125 1.00 94.06 220 ILE A N 1
ATOM 1639 C CA . ILE A 1 220 ? 4.444 -8.012 -14.854 1.00 94.06 220 ILE A CA 1
ATOM 1640 C C . ILE A 1 220 ? 4.288 -8.436 -16.324 1.00 94.06 220 ILE A C 1
ATOM 1642 O O . ILE A 1 220 ? 3.197 -8.343 -16.895 1.00 94.06 220 ILE A O 1
ATOM 1646 N N . GLU A 1 221 ? 5.329 -9.046 -16.892 1.00 92.81 221 GLU A N 1
ATOM 1647 C CA . GLU A 1 221 ? 5.407 -9.520 -18.281 1.00 92.81 221 GLU A CA 1
ATOM 1648 C C . GLU A 1 221 ? 4.752 -10.883 -18.551 1.00 92.81 221 GLU A C 1
ATOM 1650 O O . GLU A 1 221 ? 5.282 -11.729 -19.269 1.00 92.81 221 GLU A O 1
ATOM 1655 N N . THR A 1 222 ? 3.544 -11.097 -18.030 1.00 86.25 222 THR A N 1
ATOM 1656 C CA . THR A 1 222 ? 2.818 -12.379 -18.170 1.00 86.25 222 THR A CA 1
ATOM 1657 C C . THR A 1 222 ? 2.408 -12.748 -19.604 1.00 86.25 222 THR A C 1
ATOM 1659 O O . THR A 1 222 ? 1.871 -13.831 -19.833 1.00 86.25 222 THR A O 1
ATOM 1662 N N . GLY A 1 223 ? 2.560 -11.833 -20.567 1.00 86.06 223 GLY A N 1
ATOM 1663 C CA . GLY A 1 223 ? 1.985 -11.950 -21.912 1.00 86.06 223 GLY A CA 1
ATOM 1664 C C . GLY A 1 223 ? 0.463 -11.742 -21.967 1.00 86.06 223 GLY A C 1
ATOM 1665 O O . GLY A 1 223 ? -0.117 -11.742 -23.052 1.00 86.06 223 GLY A O 1
ATOM 1666 N N . VAL A 1 224 ? -0.195 -11.523 -20.821 1.00 92.25 224 VAL A N 1
ATOM 1667 C CA . VAL A 1 224 ? -1.628 -11.222 -20.719 1.00 92.25 224 VAL A CA 1
ATOM 1668 C C . VAL A 1 224 ? -1.805 -9.748 -20.366 1.00 92.25 224 VAL A C 1
ATOM 1670 O O . VAL A 1 224 ? -1.571 -9.335 -19.230 1.00 92.25 224 VAL A O 1
ATOM 1673 N N . ALA A 1 225 ? -2.263 -8.950 -21.335 1.00 90.88 225 ALA A N 1
ATOM 1674 C CA . ALA A 1 225 ? -2.391 -7.496 -21.188 1.00 90.88 225 ALA A CA 1
ATOM 1675 C C . ALA A 1 225 ? -3.233 -7.079 -19.967 1.00 90.88 225 ALA A C 1
ATOM 1677 O O . ALA A 1 225 ? -2.844 -6.172 -19.238 1.00 90.88 225 ALA A O 1
ATOM 1678 N N . ALA A 1 226 ? -4.341 -7.778 -19.697 1.00 92.50 226 ALA A N 1
ATOM 1679 C CA . ALA A 1 226 ? -5.189 -7.493 -18.538 1.00 92.50 226 ALA A CA 1
ATOM 1680 C C . ALA A 1 226 ? -4.456 -7.726 -17.205 1.00 92.50 226 ALA A C 1
ATOM 1682 O O . ALA A 1 226 ? -4.507 -6.886 -16.316 1.00 92.50 226 ALA A O 1
ATOM 1683 N N . THR A 1 227 ? -3.718 -8.832 -17.072 1.00 93.69 227 THR A N 1
ATOM 1684 C CA . THR A 1 227 ? -2.961 -9.141 -15.850 1.00 93.69 227 THR A CA 1
ATOM 1685 C C . THR A 1 227 ? -1.810 -8.164 -15.632 1.00 93.69 227 THR A C 1
ATOM 1687 O O . THR A 1 227 ? -1.585 -7.739 -14.499 1.00 93.69 227 THR A O 1
ATOM 1690 N N . ARG A 1 228 ? -1.116 -7.773 -16.709 1.00 94.38 228 ARG A N 1
ATOM 1691 C CA . ARG A 1 228 ? -0.101 -6.710 -16.687 1.00 94.38 228 ARG A CA 1
ATOM 1692 C C . ARG A 1 228 ? -0.695 -5.403 -16.155 1.00 94.38 228 ARG A C 1
ATOM 1694 O O . ARG A 1 228 ? -0.173 -4.857 -15.186 1.00 94.38 228 ARG A O 1
ATOM 1701 N N . GLN A 1 229 ? -1.818 -4.964 -16.727 1.00 94.75 229 GLN A N 1
ATOM 1702 C CA . GLN A 1 229 ? -2.523 -3.750 -16.310 1.00 94.75 229 GLN A CA 1
ATOM 1703 C C . GLN A 1 229 ? -2.907 -3.808 -14.828 1.00 94.75 229 GLN A C 1
ATOM 1705 O O . GLN A 1 229 ? -2.573 -2.898 -14.075 1.00 94.75 229 GLN A O 1
ATOM 1710 N N . THR A 1 230 ? -3.535 -4.901 -14.381 1.00 94.94 230 THR A N 1
ATOM 1711 C CA . THR A 1 230 ? -3.911 -5.092 -12.973 1.00 94.94 230 THR A CA 1
ATOM 1712 C C . THR A 1 230 ? -2.701 -4.972 -12.047 1.00 94.94 230 THR A C 1
ATOM 1714 O O . THR A 1 230 ? -2.747 -4.226 -11.066 1.00 94.94 230 THR A O 1
ATOM 1717 N N . ARG A 1 231 ? -1.598 -5.665 -12.364 1.00 95.12 231 ARG A N 1
ATOM 1718 C CA . ARG A 1 231 ? -0.370 -5.673 -11.551 1.00 95.12 231 ARG A CA 1
ATOM 1719 C C . ARG A 1 231 ? 0.242 -4.283 -11.432 1.00 95.12 231 ARG A C 1
ATOM 1721 O O . ARG A 1 231 ? 0.522 -3.850 -10.317 1.00 95.12 231 ARG A O 1
ATOM 1728 N N . MET A 1 232 ? 0.357 -3.568 -12.547 1.00 96.12 232 MET A N 1
ATOM 1729 C CA . MET A 1 232 ? 0.854 -2.193 -12.557 1.00 96.12 232 MET A CA 1
ATOM 1730 C C . MET A 1 232 ? -0.074 -1.256 -11.767 1.00 96.12 232 MET A C 1
ATOM 1732 O O . MET A 1 232 ? 0.377 -0.479 -10.923 1.00 96.12 232 MET A O 1
ATOM 1736 N N . CYS A 1 233 ? -1.387 -1.384 -11.954 1.00 96.12 233 CYS A N 1
ATOM 1737 C CA . CYS A 1 233 ? -2.366 -0.556 -11.262 1.00 96.12 233 CYS A CA 1
ATOM 1738 C C . CYS A 1 233 ? -2.372 -0.721 -9.744 1.00 96.12 233 CYS A C 1
ATOM 1740 O O . CYS A 1 233 ? -2.553 0.272 -9.039 1.00 96.12 233 CYS A O 1
ATOM 1742 N N . HIS A 1 234 ? -2.074 -1.915 -9.225 1.00 94.62 234 HIS A N 1
ATOM 1743 C CA . HIS A 1 234 ? -1.897 -2.099 -7.785 1.00 94.62 234 HIS A CA 1
ATOM 1744 C C . HIS A 1 234 ? -0.777 -1.208 -7.225 1.00 94.62 234 HIS A C 1
ATOM 1746 O O . HIS A 1 234 ? -0.953 -0.610 -6.164 1.00 94.62 234 HIS A O 1
ATOM 1752 N N . GLY A 1 235 ? 0.340 -1.068 -7.949 1.00 94.75 235 GLY A N 1
ATOM 1753 C CA . GLY A 1 235 ? 1.432 -0.167 -7.577 1.00 94.75 235 GLY A CA 1
ATOM 1754 C C . GLY A 1 235 ? 1.015 1.305 -7.597 1.00 94.75 235 GLY A C 1
ATOM 1755 O O . GLY A 1 235 ? 1.228 2.015 -6.614 1.00 94.75 235 GLY A O 1
ATOM 1756 N N . ILE A 1 236 ? 0.358 1.749 -8.676 1.00 95.31 236 ILE A N 1
ATOM 1757 C CA . ILE A 1 236 ? -0.109 3.142 -8.844 1.00 95.31 236 ILE A CA 1
ATOM 1758 C C . ILE A 1 236 ? -1.091 3.523 -7.742 1.00 95.31 236 ILE A C 1
ATOM 1760 O O . ILE A 1 236 ? -0.931 4.544 -7.076 1.00 95.31 236 ILE A O 1
ATOM 1764 N N . VAL A 1 237 ? -2.109 2.692 -7.530 1.00 95.06 237 VAL A N 1
ATOM 1765 C CA . VAL A 1 237 ? -3.165 2.947 -6.551 1.00 95.06 237 VAL A CA 1
ATOM 1766 C C . VAL A 1 237 ? -2.595 2.981 -5.140 1.00 95.06 237 VAL A C 1
ATOM 1768 O O . VAL A 1 237 ? -2.935 3.878 -4.365 1.00 95.06 237 VAL A O 1
ATOM 1771 N N . LEU A 1 238 ? -1.714 2.038 -4.801 1.00 95.19 238 LEU A N 1
ATOM 1772 C CA . LEU A 1 238 ? -1.034 2.017 -3.511 1.00 95.19 238 LEU A CA 1
ATOM 1773 C C . LEU A 1 238 ? -0.233 3.306 -3.290 1.00 95.19 238 LEU A C 1
ATOM 1775 O O . LEU A 1 238 ? -0.369 3.942 -2.244 1.00 95.19 238 LEU A O 1
ATOM 1779 N N . PHE A 1 239 ? 0.536 3.724 -4.294 1.00 93.69 239 PHE A N 1
ATOM 1780 C CA . PHE A 1 239 ? 1.354 4.927 -4.226 1.00 93.69 239 PHE A CA 1
ATOM 1781 C C . PHE A 1 239 ? 0.513 6.204 -4.113 1.00 93.69 239 PHE A C 1
ATOM 1783 O O . PHE A 1 239 ? 0.734 7.021 -3.225 1.00 93.69 239 PHE A O 1
ATOM 1790 N N . ASN A 1 240 ? -0.520 6.361 -4.939 1.00 93.31 240 ASN A N 1
ATOM 1791 C CA . ASN A 1 240 ? -1.391 7.537 -4.907 1.00 93.31 240 ASN A CA 1
ATOM 1792 C C . ASN A 1 240 ? -2.179 7.652 -3.591 1.00 93.31 240 ASN A C 1
ATOM 1794 O O . ASN A 1 240 ? -2.401 8.760 -3.094 1.00 93.31 240 ASN A O 1
ATOM 1798 N N . ASN A 1 241 ? -2.594 6.527 -2.996 1.00 94.06 241 ASN A N 1
ATOM 1799 C CA . ASN A 1 241 ? -3.176 6.529 -1.651 1.00 94.06 241 ASN A CA 1
ATOM 1800 C C . ASN A 1 241 ? -2.138 6.914 -0.592 1.00 94.06 241 ASN A C 1
ATOM 1802 O O . ASN A 1 241 ? -2.455 7.680 0.313 1.00 94.06 241 ASN A O 1
ATOM 1806 N N . PHE A 1 242 ? -0.900 6.436 -0.714 1.00 92.62 242 PHE A N 1
ATOM 1807 C CA . PHE A 1 242 ? 0.193 6.852 0.160 1.00 92.62 242 PHE A CA 1
ATOM 1808 C C . PHE A 1 242 ? 0.440 8.369 0.089 1.00 92.62 242 PHE A C 1
ATOM 1810 O O . PHE A 1 242 ? 0.509 9.014 1.136 1.00 92.62 242 PHE A O 1
ATOM 1817 N N . ILE A 1 243 ? 0.473 8.958 -1.113 1.00 90.44 243 ILE A N 1
ATOM 1818 C CA . ILE A 1 243 ? 0.611 10.412 -1.304 1.00 90.44 243 ILE A CA 1
ATOM 1819 C C . ILE A 1 243 ? -0.529 11.190 -0.636 1.00 90.44 243 ILE A C 1
ATOM 1821 O O . ILE A 1 243 ? -0.277 12.191 0.039 1.00 90.44 243 ILE A O 1
ATOM 1825 N N . ASP A 1 244 ? -1.775 10.726 -0.771 1.00 91.38 244 ASP A N 1
ATOM 1826 C CA . ASP A 1 244 ? -2.927 11.314 -0.075 1.00 91.38 244 ASP A CA 1
ATOM 1827 C C . ASP A 1 244 ? -2.748 11.302 1.447 1.00 91.38 244 ASP A C 1
ATOM 1829 O O . ASP A 1 244 ? -2.989 12.319 2.095 1.00 91.38 244 ASP A O 1
ATOM 1833 N N . LEU A 1 245 ? -2.280 10.186 2.013 1.00 91.94 245 LEU A N 1
ATOM 1834 C CA . LEU A 1 245 ? -2.043 10.060 3.451 1.00 91.94 245 LEU A CA 1
ATOM 1835 C C . LEU A 1 245 ? -0.956 11.037 3.922 1.00 91.94 245 LEU A C 1
ATOM 1837 O O . LEU A 1 245 ? -1.207 11.854 4.806 1.00 91.94 245 LEU A O 1
ATOM 1841 N N . ILE A 1 246 ? 0.235 11.023 3.314 1.00 87.25 246 ILE A N 1
ATOM 1842 C CA . ILE A 1 246 ? 1.354 11.870 3.772 1.00 87.25 246 ILE A CA 1
ATOM 1843 C C . ILE A 1 246 ? 1.108 13.366 3.572 1.00 87.25 246 ILE A C 1
ATOM 1845 O O . ILE A 1 246 ? 1.665 14.181 4.304 1.00 87.25 246 ILE A O 1
ATOM 1849 N N . SER A 1 247 ? 0.255 13.734 2.613 1.00 86.81 247 SER A N 1
ATOM 1850 C CA . SER A 1 247 ? -0.103 15.134 2.365 1.00 86.81 247 SER A CA 1
ATOM 1851 C C . SER A 1 247 ? -1.032 15.705 3.437 1.00 86.81 247 SER A C 1
ATOM 1853 O O . SER A 1 247 ? -1.097 16.922 3.591 1.00 86.81 247 SER A O 1
ATOM 1855 N N . ASN A 1 248 ? -1.731 14.844 4.183 1.00 86.06 248 ASN A N 1
ATOM 1856 C CA . ASN A 1 248 ? -2.726 15.249 5.177 1.00 86.06 248 ASN A CA 1
ATOM 1857 C C . ASN A 1 248 ? -2.360 14.848 6.618 1.00 86.06 248 ASN A C 1
ATOM 1859 O O . ASN A 1 248 ? -2.989 15.318 7.567 1.00 86.06 248 ASN A O 1
ATOM 1863 N N . LEU A 1 249 ? -1.317 14.034 6.811 1.00 84.06 249 LEU A N 1
ATOM 1864 C CA . LEU A 1 249 ? -0.810 13.677 8.132 1.00 84.06 249 LEU A CA 1
ATOM 1865 C C . LEU A 1 249 ? 0.060 14.787 8.732 1.00 84.06 249 LEU A C 1
ATOM 1867 O O . LEU A 1 249 ? 1.077 15.190 8.169 1.00 84.06 249 LEU A O 1
ATOM 1871 N N . THR A 1 250 ? -0.297 15.235 9.936 1.00 70.44 250 THR A N 1
ATOM 1872 C CA . THR A 1 250 ? 0.536 16.129 10.751 1.00 70.44 250 THR A CA 1
ATOM 1873 C C . THR A 1 250 ? 1.177 15.347 11.894 1.00 70.44 250 THR A C 1
ATOM 1875 O O . THR A 1 250 ? 0.483 14.806 12.751 1.00 70.44 250 THR A O 1
ATOM 1878 N N . PHE A 1 251 ? 2.508 15.321 11.942 1.00 65.94 251 PHE A N 1
ATOM 1879 C CA . PHE A 1 251 ? 3.257 14.838 13.104 1.00 65.94 251 PHE A CA 1
ATOM 1880 C C . PHE A 1 251 ? 3.696 16.039 13.949 1.00 65.94 251 PHE A C 1
ATOM 1882 O O . PHE A 1 251 ? 4.115 17.058 13.405 1.00 65.94 251 PHE A O 1
ATOM 1889 N N . SER A 1 252 ? 3.606 15.946 15.276 1.00 59.34 252 SER A N 1
ATOM 1890 C CA . SER A 1 252 ? 4.102 16.978 16.198 1.00 59.34 252 SER A CA 1
ATOM 1891 C C . SER A 1 252 ? 5.504 16.622 16.712 1.00 59.34 252 SER A C 1
ATOM 1893 O O . SER A 1 252 ? 5.685 15.529 17.245 1.00 59.34 252 SER A O 1
ATOM 1895 N N . GLY A 1 253 ? 6.489 17.525 16.601 1.00 57.16 253 GLY A N 1
ATOM 1896 C CA . GLY A 1 253 ? 7.853 17.309 17.114 1.00 57.16 253 GLY A CA 1
ATOM 1897 C C . GLY A 1 253 ? 8.931 18.216 16.496 1.00 57.16 253 GLY A C 1
ATOM 1898 O O . GLY A 1 253 ? 8.699 18.868 15.482 1.00 57.16 253 GLY A O 1
ATOM 1899 N N . ALA A 1 254 ? 10.123 18.248 17.107 1.00 47.59 254 ALA A N 1
ATOM 1900 C CA . ALA A 1 254 ? 11.237 19.132 16.720 1.00 47.59 254 ALA A CA 1
ATOM 1901 C C . ALA A 1 254 ? 11.978 18.716 15.428 1.00 47.59 254 ALA A C 1
ATOM 1903 O O . ALA A 1 254 ? 12.674 19.537 14.842 1.00 47.59 254 ALA A O 1
ATOM 1904 N N . ASN A 1 255 ? 11.791 17.475 14.962 1.00 48.03 255 ASN A N 1
ATOM 1905 C CA . ASN A 1 255 ? 12.358 16.937 13.716 1.00 48.03 255 ASN A CA 1
ATOM 1906 C C . ASN A 1 255 ? 11.268 16.667 12.665 1.00 48.03 255 ASN A C 1
ATOM 1908 O O . ASN A 1 255 ? 11.341 15.702 11.909 1.00 48.03 255 ASN A O 1
ATOM 1912 N N . THR A 1 256 ? 10.215 17.486 12.648 1.00 49.34 256 THR A N 1
ATOM 1913 C CA . THR A 1 256 ? 9.104 17.361 11.698 1.00 49.34 256 THR A CA 1
ATOM 1914 C C . THR A 1 256 ? 9.508 17.921 10.340 1.00 49.34 256 THR A C 1
ATOM 1916 O O . THR A 1 256 ? 9.026 18.958 9.889 1.00 49.34 256 THR A O 1
ATOM 1919 N N . GLY A 1 257 ? 10.406 17.209 9.654 1.00 52.78 257 GLY A N 1
ATOM 1920 C CA . GLY A 1 257 ? 10.423 17.269 8.198 1.00 52.78 257 GLY A CA 1
ATOM 1921 C C . GLY A 1 257 ? 8.983 17.091 7.716 1.00 52.78 257 GLY A C 1
ATOM 1922 O O . GLY A 1 257 ? 8.270 16.194 8.168 1.00 52.78 257 GLY A O 1
ATOM 1923 N N . SER A 1 258 ? 8.505 18.024 6.904 1.00 58.88 258 SER A N 1
ATOM 1924 C CA . SER A 1 258 ? 7.107 18.048 6.502 1.00 58.88 258 SER A CA 1
ATOM 1925 C C . SER A 1 258 ? 6.866 16.895 5.524 1.00 58.88 258 SER A C 1
ATOM 1927 O O . SER A 1 258 ? 7.252 16.977 4.364 1.00 58.88 258 SER A O 1
ATOM 1929 N N . LEU A 1 259 ? 6.234 15.808 5.973 1.00 69.75 259 LEU A N 1
ATOM 1930 C CA . LEU A 1 259 ? 5.787 14.730 5.077 1.00 69.75 259 LEU A CA 1
ATOM 1931 C C . LEU A 1 259 ? 4.842 15.256 3.986 1.00 69.75 259 LEU A C 1
ATOM 1933 O O . LEU A 1 259 ? 4.834 14.739 2.872 1.00 69.75 259 LEU A O 1
ATOM 1937 N N . SER A 1 260 ? 4.129 16.352 4.257 1.00 70.38 260 SER A N 1
ATOM 1938 C CA . SER A 1 260 ? 3.365 17.059 3.233 1.00 70.38 260 SER A CA 1
ATOM 1939 C C . SER A 1 260 ? 4.246 17.740 2.181 1.00 70.38 260 SER A C 1
ATOM 1941 O O . SER A 1 260 ? 3.819 17.867 1.039 1.00 70.38 260 SER A O 1
ATOM 1943 N N . ALA A 1 261 ? 5.486 18.131 2.503 1.00 71.38 261 ALA A N 1
ATOM 1944 C CA . ALA A 1 261 ? 6.443 18.590 1.495 1.00 71.38 261 ALA A CA 1
ATOM 1945 C C . ALA A 1 261 ? 6.879 17.442 0.574 1.00 71.38 261 ALA A C 1
ATOM 1947 O O . ALA A 1 261 ? 6.962 17.638 -0.634 1.00 71.38 261 ALA A O 1
ATOM 1948 N N . LEU A 1 262 ? 7.073 16.235 1.117 1.00 72.44 262 LEU A N 1
ATOM 1949 C CA . LEU A 1 262 ? 7.316 15.038 0.310 1.00 72.44 262 LEU A CA 1
ATOM 1950 C C . LEU A 1 262 ? 6.111 14.738 -0.605 1.00 72.44 262 LEU A C 1
ATOM 1952 O O . LEU A 1 262 ? 6.285 14.557 -1.807 1.00 72.44 262 LEU A O 1
ATOM 1956 N N . GLY A 1 263 ? 4.883 14.788 -0.075 1.00 75.69 263 GLY A N 1
ATOM 1957 C CA . GLY A 1 263 ? 3.657 14.652 -0.874 1.00 75.69 263 GLY A CA 1
ATOM 1958 C C . GLY A 1 263 ? 3.529 15.701 -1.989 1.00 75.69 263 GLY A C 1
ATOM 1959 O O . GLY A 1 263 ? 3.151 15.373 -3.117 1.00 75.69 263 GLY A O 1
ATOM 1960 N N . ALA A 1 264 ? 3.918 16.950 -1.716 1.00 76.94 264 ALA A N 1
ATOM 1961 C CA . ALA A 1 264 ? 3.939 18.024 -2.708 1.00 76.94 264 ALA A CA 1
ATOM 1962 C C . ALA A 1 264 ? 4.988 17.794 -3.810 1.00 76.94 264 ALA A C 1
ATOM 1964 O O . ALA A 1 264 ? 4.700 18.053 -4.981 1.00 76.94 264 ALA A O 1
ATOM 1965 N N . VAL A 1 265 ? 6.174 17.273 -3.464 1.00 76.00 265 VAL A N 1
ATOM 1966 C CA . VAL A 1 265 ? 7.212 16.893 -4.441 1.00 76.00 265 VAL A CA 1
ATOM 1967 C C . VAL A 1 265 ? 6.679 15.828 -5.395 1.00 76.00 265 VAL A C 1
ATOM 1969 O O . VAL A 1 265 ? 6.784 15.997 -6.607 1.00 76.00 265 VAL A O 1
ATOM 1972 N N . PHE A 1 266 ? 6.044 14.778 -4.870 1.00 77.44 266 PHE A N 1
ATOM 1973 C CA . PHE A 1 266 ? 5.467 13.716 -5.695 1.00 77.44 266 PHE A CA 1
ATOM 1974 C C . PHE A 1 266 ? 4.343 14.213 -6.602 1.00 77.44 266 PHE A C 1
ATOM 1976 O O . PHE A 1 266 ? 4.333 13.899 -7.790 1.00 77.44 266 PHE A O 1
ATOM 1983 N N . THR A 1 267 ? 3.428 15.021 -6.061 1.00 77.44 267 THR A N 1
ATOM 1984 C CA . THR A 1 267 ? 2.319 15.596 -6.840 1.00 77.44 267 THR A CA 1
ATOM 1985 C C . THR A 1 267 ? 2.860 16.445 -7.990 1.00 77.44 267 THR A C 1
ATOM 1987 O O . THR A 1 267 ? 2.484 16.244 -9.142 1.00 77.44 267 THR A O 1
ATOM 1990 N N . THR A 1 268 ? 3.828 17.318 -7.696 1.00 79.19 268 THR A N 1
ATOM 1991 C CA . THR A 1 268 ? 4.455 18.191 -8.696 1.00 79.19 268 THR A CA 1
ATOM 1992 C C . THR A 1 268 ? 5.222 17.391 -9.747 1.00 79.19 268 THR A C 1
ATOM 1994 O O . THR A 1 268 ? 5.140 17.716 -10.932 1.00 79.19 268 THR A O 1
ATOM 1997 N N . LEU A 1 269 ? 5.962 16.346 -9.345 1.00 76.31 269 LEU A N 1
ATOM 1998 C CA . LEU A 1 269 ? 6.682 15.500 -10.296 1.00 76.31 269 LEU A CA 1
ATOM 1999 C C . LEU A 1 269 ? 5.704 14.768 -11.211 1.00 76.31 269 LEU A C 1
ATOM 2001 O O . LEU A 1 269 ? 5.899 14.795 -12.421 1.00 76.31 269 LEU A O 1
ATOM 2005 N N . CYS A 1 270 ? 4.647 14.164 -10.663 1.00 81.75 270 CYS A N 1
ATOM 2006 C CA . CYS A 1 270 ? 3.668 13.443 -11.470 1.00 81.75 270 CYS A CA 1
ATOM 2007 C C . CYS A 1 270 ? 2.998 14.378 -12.484 1.00 81.75 270 CYS A C 1
ATOM 2009 O O . CYS A 1 270 ? 2.991 14.081 -13.676 1.00 81.75 270 CYS A O 1
ATOM 2011 N N . GLU A 1 271 ? 2.527 15.550 -12.047 1.00 80.50 271 GLU A N 1
ATOM 2012 C CA . GLU A 1 271 ? 1.910 16.538 -12.940 1.00 80.50 271 GLU A CA 1
ATOM 2013 C C . GLU A 1 271 ? 2.887 17.039 -14.012 1.00 80.50 271 GLU A C 1
ATOM 2015 O O . GLU A 1 271 ? 2.548 17.108 -15.192 1.00 80.50 271 GLU A O 1
ATOM 2020 N N . THR A 1 272 ? 4.126 17.353 -13.632 1.00 76.62 272 THR A N 1
ATOM 2021 C CA . THR A 1 272 ? 5.133 17.860 -14.576 1.00 76.62 272 THR A CA 1
ATOM 2022 C C . THR A 1 272 ? 5.537 16.784 -15.580 1.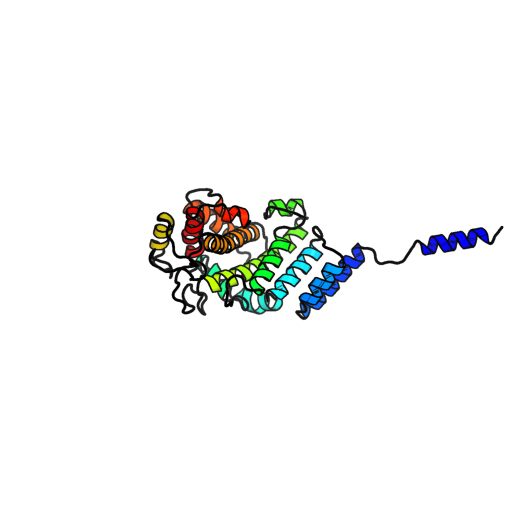00 76.62 272 THR A C 1
ATOM 2024 O O . THR A 1 272 ? 5.561 17.032 -16.786 1.00 76.62 272 THR A O 1
ATOM 2027 N N . ALA A 1 273 ? 5.833 15.576 -15.104 1.00 74.44 273 ALA A N 1
ATOM 2028 C CA . ALA A 1 273 ? 6.344 14.501 -15.939 1.00 74.44 273 ALA A CA 1
ATOM 2029 C C . ALA A 1 273 ? 5.262 13.944 -16.875 1.00 74.44 273 ALA A C 1
ATOM 2031 O O . ALA A 1 273 ? 5.545 13.592 -18.026 1.00 74.44 273 ALA A O 1
ATOM 2032 N N . MET A 1 274 ? 4.007 13.930 -16.427 1.00 78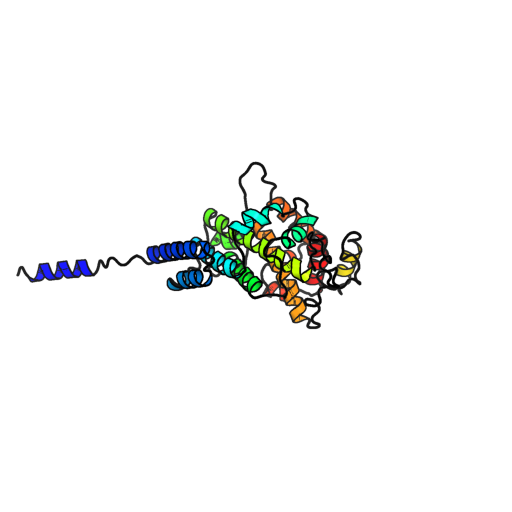.94 274 MET A N 1
ATOM 2033 C CA . MET A 1 274 ? 2.872 13.506 -17.244 1.00 78.94 274 MET A CA 1
ATOM 2034 C C . MET A 1 274 ? 2.335 14.615 -18.169 1.00 78.94 274 MET A C 1
ATOM 2036 O O . MET A 1 274 ? 1.449 14.352 -18.976 1.00 78.94 274 MET A O 1
ATOM 2040 N N . GLY A 1 275 ? 2.910 15.826 -18.140 1.00 69.94 275 GLY A N 1
ATOM 2041 C CA . GLY A 1 275 ? 2.558 16.920 -19.056 1.00 69.94 275 GLY A CA 1
ATOM 2042 C C . GLY A 1 275 ? 1.300 17.705 -18.663 1.00 69.94 275 GLY A C 1
ATOM 2043 O O . GLY A 1 275 ? 0.675 18.331 -19.518 1.00 69.94 275 GLY A O 1
ATOM 2044 N N . GLY A 1 276 ? 0.922 17.676 -17.384 1.00 66.25 276 GLY A N 1
ATOM 2045 C CA . GLY A 1 276 ? -0.239 18.350 -16.808 1.00 66.25 276 GLY A CA 1
ATOM 2046 C C . GLY A 1 276 ? -0.966 17.474 -15.784 1.00 66.25 276 GLY A C 1
ATOM 2047 O O . GLY A 1 276 ? -0.476 16.421 -15.381 1.00 66.25 276 GLY A O 1
ATOM 2048 N N . ALA A 1 277 ? -2.169 17.893 -15.381 1.00 59.78 277 ALA A N 1
ATOM 2049 C CA . ALA A 1 277 ? -3.042 17.114 -14.501 1.00 59.78 277 ALA A CA 1
ATOM 2050 C C . ALA A 1 277 ? -3.599 15.881 -15.238 1.00 59.78 277 ALA A C 1
ATOM 2052 O O . ALA A 1 277 ? -4.747 15.866 -15.686 1.00 59.78 277 ALA A O 1
ATOM 2053 N N . VAL A 1 278 ? -2.769 14.851 -15.408 1.00 65.25 278 VAL A N 1
ATOM 2054 C CA . VAL A 1 278 ? -3.203 13.573 -15.974 1.00 65.25 278 VAL A CA 1
ATOM 2055 C C . VAL A 1 278 ? -4.000 12.821 -14.907 1.00 65.25 278 VAL A C 1
ATOM 2057 O O . VAL A 1 278 ? -3.513 12.679 -13.781 1.00 65.25 278 VAL A O 1
ATOM 2060 N N . PRO A 1 279 ? -5.207 12.309 -15.230 1.00 77.25 279 PRO A N 1
ATOM 2061 C CA . PRO A 1 279 ? -6.076 11.641 -14.263 1.00 77.25 279 PRO A CA 1
ATOM 2062 C C . PRO A 1 279 ? -5.362 10.573 -13.428 1.00 77.25 279 PRO A C 1
ATOM 2064 O O . PRO A 1 279 ? -5.597 10.497 -12.220 1.00 77.25 279 PRO A O 1
ATOM 2067 N N . ILE A 1 280 ? -4.433 9.822 -14.036 1.00 89.69 280 ILE A N 1
ATOM 2068 C CA . ILE A 1 280 ? -3.710 8.709 -13.405 1.00 89.69 280 ILE A CA 1
ATOM 2069 C C . ILE A 1 280 ? -2.925 9.109 -12.143 1.00 89.69 280 ILE A C 1
ATOM 2071 O O . ILE A 1 280 ? -2.832 8.305 -11.221 1.00 89.69 280 ILE A O 1
ATOM 2075 N N . CYS A 1 281 ? -2.456 10.360 -12.028 1.00 88.81 281 CYS A N 1
ATOM 2076 C CA . CYS A 1 281 ? -1.768 10.870 -10.830 1.00 88.81 281 CYS A CA 1
ATOM 2077 C C . CYS A 1 281 ? -2.680 10.973 -9.595 1.00 88.81 281 CYS A C 1
ATOM 2079 O O . CYS A 1 281 ? -2.208 11.073 -8.467 1.00 88.81 281 CYS A O 1
ATOM 2081 N N . SER A 1 282 ? -3.997 10.969 -9.803 1.00 88.50 282 SER A N 1
ATOM 2082 C CA . SER A 1 282 ? -5.002 11.115 -8.746 1.00 88.50 282 SER A CA 1
ATOM 2083 C C . SER A 1 282 ? -5.836 9.852 -8.515 1.00 88.50 282 SER A C 1
ATOM 2085 O O . SER A 1 282 ? -6.644 9.815 -7.584 1.00 88.50 282 SER A O 1
ATOM 2087 N N . VAL A 1 283 ? -5.643 8.814 -9.336 1.00 91.88 283 VAL A N 1
ATOM 2088 C CA . VAL A 1 283 ? -6.409 7.566 -9.269 1.00 91.88 283 VAL A CA 1
ATOM 2089 C C . VAL A 1 283 ? -6.030 6.775 -8.019 1.00 91.88 283 VAL A C 1
ATOM 2091 O O . VAL A 1 283 ? -4.871 6.422 -7.820 1.00 91.88 283 VAL A O 1
ATOM 2094 N N . LYS A 1 284 ? -7.022 6.472 -7.179 1.00 92.88 284 LYS A N 1
ATOM 2095 C CA . LYS A 1 284 ? -6.838 5.804 -5.876 1.00 92.88 284 LYS A CA 1
ATOM 2096 C C . LYS A 1 284 ? -7.622 4.501 -5.741 1.00 92.88 284 LYS A C 1
ATOM 2098 O O . LYS A 1 284 ? -7.623 3.911 -4.661 1.00 92.88 284 LYS A O 1
ATOM 2103 N N . ASP A 1 285 ? -8.253 4.039 -6.813 1.00 92.56 285 ASP A N 1
ATOM 2104 C CA . ASP A 1 285 ? -8.971 2.771 -6.866 1.00 92.56 285 ASP A CA 1
ATOM 2105 C C . ASP A 1 285 ? -8.562 1.956 -8.099 1.00 92.56 285 ASP A C 1
ATOM 2107 O O . ASP A 1 285 ? -8.196 2.500 -9.144 1.00 92.56 285 ASP A O 1
ATOM 2111 N N . GLN A 1 286 ? -8.612 0.632 -7.952 1.00 92.44 286 GLN A N 1
ATOM 2112 C CA . GLN A 1 286 ? -8.136 -0.309 -8.963 1.00 92.44 286 GLN A CA 1
ATOM 2113 C C . GLN A 1 286 ? -8.941 -0.216 -10.263 1.00 92.44 286 GLN A C 1
ATOM 2115 O O . GLN A 1 286 ? -8.364 -0.254 -11.344 1.00 92.44 286 GLN A O 1
ATOM 2120 N N . THR A 1 287 ? -10.262 -0.048 -10.170 1.00 93.75 287 THR A N 1
ATOM 2121 C CA . THR A 1 287 ? -11.153 -0.052 -11.340 1.00 93.75 287 THR A CA 1
ATOM 2122 C C . THR A 1 287 ? -10.889 1.151 -12.240 1.00 93.75 287 THR A C 1
ATOM 2124 O O . THR A 1 287 ? -10.759 1.000 -13.453 1.00 93.75 287 THR A O 1
ATOM 2127 N N . SER A 1 288 ? -10.753 2.340 -11.654 1.00 93.81 288 SER A N 1
ATOM 2128 C CA . SER A 1 288 ? -10.416 3.556 -12.393 1.00 93.81 288 SER A CA 1
ATOM 2129 C C . SER A 1 288 ? -9.018 3.482 -13.007 1.00 93.81 288 SER A C 1
ATOM 2131 O O . SER A 1 288 ? -8.815 3.996 -14.104 1.00 93.81 288 SER A O 1
ATOM 2133 N N . CYS A 1 289 ? -8.058 2.833 -12.337 1.00 95.31 289 CYS A N 1
ATOM 2134 C CA . CYS A 1 289 ? -6.714 2.658 -12.890 1.00 95.31 289 CYS A CA 1
ATOM 2135 C C . CYS A 1 289 ? -6.718 1.697 -14.080 1.00 95.31 289 CYS A C 1
ATOM 2137 O O . CYS A 1 289 ? -6.135 1.986 -15.120 1.00 95.31 289 CYS A O 1
ATOM 2139 N N . GLU A 1 290 ? -7.417 0.570 -13.962 1.00 95.50 290 GLU A N 1
ATOM 2140 C CA . GLU A 1 290 ? -7.505 -0.420 -15.037 1.00 95.50 290 GLU A CA 1
ATOM 2141 C C . GLU A 1 290 ? -8.245 0.117 -16.270 1.00 95.50 290 GLU A C 1
ATOM 2143 O O . GLU A 1 290 ? -8.011 -0.364 -17.376 1.00 95.50 290 GLU A O 1
ATOM 2148 N N . ALA A 1 291 ? -9.085 1.142 -16.099 1.00 94.56 291 ALA A N 1
ATOM 2149 C CA . ALA A 1 291 ? -9.728 1.868 -17.192 1.00 94.56 291 ALA A CA 1
ATOM 2150 C C . ALA A 1 291 ? -8.818 2.908 -17.881 1.00 94.56 291 ALA A C 1
ATOM 2152 O O . ALA A 1 291 ? -9.194 3.431 -18.934 1.00 94.56 291 ALA A O 1
ATOM 2153 N N . ALA A 1 292 ? -7.656 3.238 -17.307 1.00 93.50 292 ALA A N 1
ATOM 2154 C CA . ALA A 1 292 ? -6.691 4.151 -17.914 1.00 93.50 292 ALA A CA 1
ATOM 2155 C C . ALA A 1 292 ? -5.982 3.511 -19.116 1.00 93.50 292 ALA A C 1
ATOM 2157 O O . ALA A 1 292 ? -5.966 2.290 -19.284 1.00 93.50 292 ALA A O 1
ATOM 2158 N N . THR A 1 293 ? -5.378 4.338 -19.971 1.00 91.94 293 THR A N 1
ATOM 2159 C CA . THR A 1 293 ? -4.661 3.822 -21.141 1.00 91.94 293 THR A CA 1
ATOM 2160 C C . THR A 1 293 ? -3.333 3.176 -20.736 1.00 91.94 293 THR A C 1
ATOM 2162 O O . THR A 1 293 ? -2.718 3.569 -19.744 1.00 91.94 293 THR A O 1
ATOM 2165 N N . ASN A 1 294 ? -2.840 2.223 -21.536 1.00 89.50 294 ASN A N 1
ATOM 2166 C CA . ASN A 1 294 ? -1.508 1.644 -21.318 1.00 89.50 294 ASN A CA 1
ATOM 2167 C C . ASN A 1 294 ? -0.412 2.720 -21.319 1.00 89.50 294 ASN A C 1
ATOM 2169 O O . ASN A 1 294 ? 0.527 2.623 -20.540 1.00 89.50 294 ASN A O 1
ATOM 2173 N N . ALA A 1 295 ? -0.547 3.755 -22.156 1.00 90.12 295 ALA A N 1
ATOM 2174 C CA . ALA A 1 295 ? 0.403 4.864 -22.207 1.00 90.12 295 ALA A CA 1
ATOM 2175 C C . ALA A 1 295 ? 0.426 5.662 -20.892 1.00 90.12 295 ALA A C 1
ATOM 2177 O O . ALA A 1 295 ? 1.499 6.028 -20.418 1.00 90.12 295 ALA A O 1
ATOM 2178 N N . ASP A 1 296 ? -0.733 5.882 -20.261 1.00 91.75 296 ASP A N 1
ATOM 2179 C CA . ASP A 1 296 ? -0.803 6.556 -18.959 1.00 91.75 296 ASP A CA 1
ATOM 2180 C C . ASP A 1 296 ? -0.157 5.715 -17.853 1.00 91.75 296 ASP A C 1
ATOM 2182 O O . ASP A 1 296 ? 0.577 6.244 -17.019 1.00 91.75 296 ASP A O 1
ATOM 2186 N N . VAL A 1 297 ? -0.413 4.403 -17.851 1.00 94.31 297 VAL A N 1
ATOM 2187 C CA . VAL A 1 297 ? 0.117 3.476 -16.842 1.00 94.31 297 VAL A CA 1
ATOM 2188 C C . VAL A 1 297 ? 1.624 3.276 -16.997 1.00 94.31 297 VAL A C 1
ATOM 2190 O O . VAL A 1 297 ? 2.359 3.424 -16.022 1.00 94.31 297 VAL A O 1
ATOM 2193 N N . GLU A 1 298 ? 2.108 3.007 -18.210 1.00 93.50 298 GLU A N 1
ATOM 2194 C CA . GLU A 1 298 ? 3.545 2.902 -18.489 1.00 93.50 298 GLU A CA 1
ATOM 2195 C C . GLU A 1 298 ? 4.263 4.231 -18.249 1.00 93.50 298 GLU A C 1
ATOM 2197 O O . GLU A 1 298 ? 5.329 4.249 -17.637 1.00 93.50 298 GLU A O 1
ATOM 2202 N N . GLY A 1 299 ? 3.654 5.348 -18.657 1.00 91.62 299 GLY A N 1
ATOM 2203 C CA . GLY A 1 299 ? 4.176 6.685 -18.408 1.00 91.62 299 GLY A CA 1
ATOM 2204 C C . GLY A 1 299 ? 4.322 6.981 -16.917 1.00 91.62 299 GLY A C 1
ATOM 2205 O O . GLY A 1 299 ? 5.373 7.466 -16.504 1.00 91.62 299 GLY A O 1
ATOM 2206 N N . TYR A 1 300 ? 3.319 6.642 -16.101 1.00 93.19 300 TYR A N 1
ATOM 2207 C CA . TYR A 1 300 ? 3.395 6.810 -14.649 1.00 93.19 300 TYR A CA 1
ATOM 2208 C C . TYR A 1 300 ? 4.527 5.973 -14.048 1.00 93.19 300 TYR A C 1
ATOM 2210 O O . TYR A 1 300 ? 5.310 6.475 -13.244 1.00 93.19 300 TYR A O 1
ATOM 2218 N N . PHE A 1 301 ? 4.650 4.706 -14.445 1.00 93.62 301 PHE A N 1
ATOM 2219 C CA . PHE A 1 301 ? 5.735 3.855 -13.963 1.00 93.62 301 PHE A CA 1
ATOM 2220 C C . PHE A 1 301 ? 7.105 4.429 -14.327 1.00 93.62 301 PHE A C 1
ATOM 2222 O O . PHE A 1 301 ? 7.896 4.698 -13.427 1.00 93.62 301 PHE A O 1
ATOM 2229 N N . ALA A 1 302 ? 7.349 4.706 -15.609 1.00 91.81 302 ALA A N 1
ATOM 2230 C CA . ALA A 1 302 ? 8.644 5.179 -16.085 1.00 91.81 302 ALA A CA 1
ATOM 2231 C C . ALA A 1 302 ? 9.050 6.536 -15.490 1.00 91.81 302 ALA A C 1
ATOM 2233 O O . ALA A 1 302 ? 10.210 6.760 -15.155 1.00 91.81 302 ALA A O 1
ATOM 2234 N N . LYS A 1 303 ? 8.094 7.457 -15.353 1.00 88.12 303 LYS A N 1
ATOM 2235 C CA . LYS A 1 303 ? 8.372 8.847 -14.968 1.00 88.12 303 LYS A CA 1
ATOM 2236 C C . LYS A 1 303 ? 8.254 9.128 -13.477 1.00 88.12 303 LYS A C 1
ATOM 2238 O O . LYS A 1 303 ? 8.727 10.163 -13.016 1.00 88.12 303 LYS A O 1
ATOM 2243 N N . VAL A 1 304 ? 7.558 8.265 -12.741 1.00 88.44 304 VAL A N 1
ATOM 2244 C CA . VAL A 1 304 ? 7.340 8.425 -11.302 1.00 88.44 304 VAL A CA 1
ATOM 2245 C C . VAL A 1 304 ? 8.014 7.278 -10.571 1.00 88.44 304 VAL A C 1
ATOM 2247 O O . VAL A 1 304 ? 9.012 7.494 -9.894 1.00 88.44 304 VAL A O 1
ATOM 2250 N N . LEU A 1 305 ? 7.513 6.052 -10.716 1.00 91.06 305 LEU A N 1
ATOM 2251 C CA . LEU A 1 305 ? 7.965 4.944 -9.871 1.00 91.06 305 LEU A CA 1
ATOM 2252 C C . LEU A 1 305 ? 9.426 4.564 -10.114 1.00 91.06 305 LEU A C 1
ATOM 2254 O O . LEU A 1 305 ? 10.157 4.368 -9.148 1.00 91.06 305 LEU A O 1
ATOM 2258 N N . GLU A 1 306 ? 9.865 4.518 -11.370 1.00 90.75 306 GLU A N 1
ATOM 2259 C CA . GLU A 1 306 ? 11.256 4.200 -11.707 1.00 90.75 306 GLU A CA 1
ATOM 2260 C C . GLU A 1 306 ? 12.209 5.311 -11.266 1.00 90.75 306 GLU A C 1
ATOM 2262 O O . GLU A 1 306 ? 13.289 5.017 -10.780 1.00 90.75 306 GLU A O 1
ATOM 2267 N N . THR A 1 307 ? 11.785 6.577 -11.337 1.00 85.12 307 THR A N 1
ATOM 2268 C CA . THR A 1 307 ? 12.595 7.729 -10.895 1.00 85.12 307 THR A CA 1
ATOM 2269 C C . THR A 1 307 ? 12.820 7.751 -9.380 1.00 85.12 307 THR A C 1
ATOM 2271 O O . THR A 1 307 ? 13.833 8.262 -8.909 1.00 85.12 307 THR A O 1
ATOM 2274 N N . PHE A 1 308 ? 11.875 7.224 -8.601 1.00 83.19 308 PHE A N 1
ATOM 2275 C CA . PHE A 1 308 ? 11.945 7.212 -7.136 1.00 83.19 308 PHE A CA 1
ATOM 2276 C C . PHE A 1 308 ? 12.455 5.902 -6.542 1.00 83.19 308 PHE A C 1
ATOM 2278 O O . PHE A 1 308 ? 12.538 5.782 -5.317 1.00 83.19 308 PHE A O 1
ATOM 2285 N N . PHE A 1 309 ? 12.761 4.922 -7.387 1.00 89.50 309 PHE A N 1
ATOM 2286 C CA . PHE A 1 309 ? 13.283 3.641 -6.960 1.00 89.50 309 PHE A CA 1
ATOM 2287 C C . PHE A 1 309 ? 14.581 3.331 -7.691 1.00 89.50 309 PHE A C 1
ATOM 2289 O O . PHE A 1 309 ? 14.573 2.633 -8.702 1.00 89.50 309 PHE A O 1
ATOM 2296 N N . ILE A 1 310 ? 15.675 3.842 -7.132 1.00 80.38 310 ILE A N 1
ATOM 2297 C CA . ILE A 1 310 ? 17.035 3.663 -7.645 1.00 80.38 310 ILE A CA 1
ATOM 2298 C C . ILE A 1 310 ? 17.720 2.503 -6.912 1.00 80.38 310 ILE A C 1
ATOM 2300 O O . ILE A 1 310 ? 17.728 2.503 -5.659 1.00 80.38 310 ILE A O 1
#

Secondary structure (DSSP, 8-state):
--HHHHHHHHHHHHSS--PPPHHHHHHHHHHHHHHHHHTT-HHHHHHHHHTT---TT-HHHHHHHHHHHHHHTT--HHHIIIIIGGG--SSTTTHHHHHHTSTT---SSTT-HHHHHHHHHHHHHHSGGG-SS--HHHHHTTS-HHHHHHHHHHHHHHHHHHHHHHHHHHTT--TTS-TT-SSSS-SSSS---SHHHHHHHHT-TTSS--STTSPPPTTT--S-HHHHHHHHHHHHHHHHHHHHHHHH----STT---HHHHHHHHHHHHHHHTTS--GGGG--SHHHHHTS-HHHHHHHIIIIITTT--

Radius of gyration: 23.45 Å; chains: 1; bounding box: 78×34×75 Å

pLDDT: mean 87.39, std 12.88, range [45.06, 98.62]

Sequence (310 aa):
MKLKCTLLFGLLFSLLSCGASNEQKIKNSIEVANNLLSTRKCDEAIRELESVGQQTSNPRWLITYSSAYACKGGFSEPSFFANDLAKISSANDGLIGSLTLFSTSSTDGPFSTEYANLQRALEILLYPAGLTTSSHTSRLTKFTTSELSNMEVVAFYIALTQMGRYFYYYGDAGPTGTKGGGGAPNTCLATYTDGAAITAIDVLATDSCNSGTNLGHTDIETGVAATRQTRMCHGIVLFNNFIDLISNLTFSGANTGSLSALGAVFTTLCETAMGGAVPICSVKDQTSCEAATNADVEGYFAKVLETFFI